Protein AF-A0A2E0TN81-F1 (afdb_monomer_lite)

Radius of gyration: 29.76 Å; chains: 1; bounding box: 77×61×116 Å

pLDDT: mean 80.34, std 21.53, range [37.56, 98.62]

Foldseek 3Di:
DDDDPDPDPPPPPPPPPPPPQAFQKEKEWEFEADDDDQDQQKKKKWKQFPVRDIDIDMDGCPVPHDGDIDMDTDDDDFQDFMKMKMFRDDPNHTQAIFIATEGTDGSFYWYDYHYTYPLRGVDDDDPQWGDDNNDTDGRYDDPVNTHGQDDPGDCNPPDPPVDDDDDDDDDDDDDDDDDDDDDDDDDDDDDDDDDDDDDDDDDDDDDDDDDDPDDDDDDPPDPADAACLVAEDEAADEEYEYEQDQRQHHAYEAAAEEYHYENALYEEAEYEYYDQYEYEHECANYAEHEYEHDDQYKYKYQCHNYNYYDYPYAPQDWDADPRNMIIGNDDDD

Sequence (333 aa):
MRARLARALVALSLLGACGTTEPTQVVLVIGGQWEGEVPIDTVDVEVLGPDGTPRAATAELTNRPLPRTLGLVHTQGPLGPFLARIQGLSGGVPIVERRARFSFVEGEVRVLQLILSSACIDSSCEEGLTCDRGSCRVVDIAPSELTPYPQGGLDAGAGMTPADGGLDGGMLDGGVLDGGAPIPDAATPTPDAGTDAATPTPDAGTDAATPTPDAGSCPAGCDCDLDCTSGLCSCNDGCCAPDCAGAETCDLRCQSGSCDVDATSAGTVRVDCRGGSTCETDCTGATDCSVQCRGSADCLVDCTGAASCGFSSCNGGEMSCPGDVFVCGRACP

Structure (mmCIF, N/CA/C/O backbone):
data_AF-A0A2E0TN81-F1
#
_entry.id   AF-A0A2E0TN81-F1
#
loop_
_atom_site.group_PDB
_atom_site.id
_atom_site.type_symbol
_atom_site.label_atom_id
_atom_site.label_alt_id
_atom_site.label_comp_id
_atom_site.label_asym_id
_atom_site.label_entity_id
_atom_site.label_seq_id
_atom_site.pdbx_PDB_ins_code
_atom_site.Cartn_x
_atom_site.Cartn_y
_atom_site.Cartn_z
_atom_site.occupancy
_atom_site.B_iso_or_equiv
_atom_site.auth_seq_id
_atom_site.auth_comp_id
_atom_site.auth_asym_id
_atom_site.auth_atom_id
_atom_site.pdbx_PDB_model_num
ATOM 1 N N . MET A 1 1 ? -28.686 22.492 77.108 1.00 41.03 1 MET A N 1
ATOM 2 C CA . MET A 1 1 ? -29.136 21.917 75.822 1.00 41.03 1 MET A CA 1
ATOM 3 C C . MET A 1 1 ? -28.099 22.252 74.755 1.00 41.03 1 MET A C 1
ATOM 5 O O . MET A 1 1 ? -28.000 23.406 74.370 1.00 41.03 1 MET A O 1
ATOM 9 N N . ARG A 1 2 ? -27.246 21.296 74.366 1.00 38.38 2 ARG A N 1
ATOM 10 C CA . ARG A 1 2 ? -26.233 21.471 73.308 1.00 38.38 2 ARG A CA 1
ATOM 11 C C . ARG A 1 2 ? -26.612 20.552 72.149 1.00 38.38 2 ARG A C 1
ATOM 13 O O . ARG A 1 2 ? -26.511 19.336 72.286 1.00 38.38 2 ARG A O 1
ATOM 20 N N . ALA A 1 3 ? -27.112 21.137 71.063 1.00 41.44 3 ALA A N 1
ATOM 21 C CA . ALA A 1 3 ? -27.467 20.425 69.842 1.00 41.44 3 ALA A CA 1
ATOM 22 C C . ALA A 1 3 ? -26.187 19.914 69.164 1.00 41.44 3 ALA A C 1
ATOM 24 O O . ALA A 1 3 ? -25.290 20.692 68.838 1.00 41.44 3 ALA A O 1
ATOM 25 N N . ARG A 1 4 ? -26.079 18.592 69.010 1.00 48.59 4 ARG A N 1
ATOM 26 C CA . ARG A 1 4 ? -24.983 17.933 68.297 1.00 48.59 4 ARG A CA 1
ATOM 27 C C . ARG A 1 4 ? -25.281 18.006 66.797 1.00 48.59 4 ARG A C 1
ATOM 29 O O . ARG A 1 4 ? -26.132 17.273 66.309 1.00 48.59 4 ARG A O 1
ATOM 36 N N . LEU A 1 5 ? -24.597 18.906 66.089 1.00 48.62 5 LEU A N 1
ATOM 37 C CA . LEU A 1 5 ? -24.535 18.916 64.626 1.00 48.62 5 LEU A CA 1
ATOM 38 C C . LEU A 1 5 ? -23.732 17.688 64.169 1.00 48.62 5 LEU A C 1
ATOM 40 O O . LEU A 1 5 ? -22.509 17.650 64.304 1.00 48.62 5 LEU A O 1
ATOM 44 N N . ALA A 1 6 ? -24.422 16.681 63.642 1.00 46.69 6 ALA A N 1
ATOM 45 C CA . ALA A 1 6 ? -23.802 15.576 62.928 1.00 46.69 6 ALA A CA 1
ATOM 46 C C . ALA A 1 6 ? -23.399 16.067 61.527 1.00 46.69 6 ALA A C 1
ATOM 48 O O . ALA A 1 6 ? -24.235 16.204 60.637 1.00 46.69 6 ALA A O 1
ATOM 49 N N . ARG A 1 7 ? -22.113 16.387 61.345 1.00 47.91 7 ARG A N 1
ATOM 50 C CA . ARG A 1 7 ? -21.509 16.605 60.025 1.00 47.91 7 ARG A CA 1
ATOM 51 C C . ARG A 1 7 ? -21.393 15.251 59.325 1.00 47.91 7 ARG A C 1
ATOM 53 O O . ARG A 1 7 ? -20.488 14.480 59.628 1.00 47.91 7 ARG A O 1
ATOM 60 N N . ALA A 1 8 ? -22.318 14.968 58.415 1.00 48.59 8 ALA A N 1
ATOM 61 C CA . ALA A 1 8 ? -22.193 13.873 57.465 1.00 48.59 8 ALA A CA 1
ATOM 62 C C . ALA A 1 8 ? -21.089 14.227 56.453 1.00 48.59 8 ALA A C 1
ATOM 64 O O . ALA A 1 8 ? -21.269 15.098 55.603 1.00 48.59 8 ALA A O 1
ATOM 65 N N . LEU A 1 9 ? -19.926 13.586 56.587 1.00 48.75 9 LEU A N 1
ATOM 66 C CA . LEU A 1 9 ? -18.904 13.545 55.546 1.00 48.75 9 LEU A CA 1
ATOM 67 C C . LEU A 1 9 ? -19.440 12.676 54.400 1.00 48.75 9 LEU A C 1
ATOM 69 O O . LEU A 1 9 ? -19.445 11.452 54.495 1.00 48.75 9 LEU A O 1
ATOM 73 N N . VAL A 1 10 ? -19.904 13.308 53.323 1.00 57.81 10 VAL A N 1
ATOM 74 C CA . VAL A 1 10 ? -20.113 12.637 52.036 1.00 57.81 10 VAL A CA 1
ATOM 75 C C . VAL A 1 10 ? -18.743 12.536 51.371 1.00 57.81 10 VAL A C 1
ATOM 77 O O . VAL A 1 10 ? -18.253 13.495 50.778 1.00 57.81 10 VAL A O 1
ATOM 80 N N . ALA A 1 11 ? -18.089 11.388 51.540 1.00 51.28 11 ALA A N 1
ATOM 81 C CA . ALA A 1 11 ? -16.907 11.016 50.776 1.00 51.28 11 ALA A CA 1
ATOM 82 C C . ALA A 1 11 ? -17.355 10.678 49.346 1.00 51.28 11 ALA A C 1
ATOM 84 O O . ALA A 1 11 ? -17.781 9.561 49.059 1.00 51.28 11 ALA A O 1
ATOM 85 N N . LEU A 1 12 ? -17.344 11.684 48.471 1.00 57.75 12 LEU A N 1
ATOM 86 C CA . LEU A 1 12 ? -17.611 11.524 47.048 1.00 57.75 12 LEU A CA 1
ATOM 87 C C . LEU A 1 12 ? -16.358 10.923 46.399 1.00 57.75 12 LEU A C 1
ATOM 89 O O . LEU A 1 12 ? -15.415 11.633 46.055 1.00 57.75 12 LEU A O 1
ATOM 93 N N . SER A 1 13 ? -16.331 9.597 46.308 1.00 55.47 13 SER A N 1
ATOM 94 C CA . SER A 1 13 ? -15.294 8.823 45.630 1.00 55.47 13 SER A CA 1
ATOM 95 C C . SER A 1 13 ? -15.317 9.128 44.129 1.00 55.47 13 SER A C 1
ATOM 97 O O . SER A 1 13 ? -16.002 8.455 43.361 1.00 55.47 13 SER A O 1
ATOM 99 N N . LEU A 1 14 ? -14.576 10.156 43.708 1.00 52.88 14 LEU A N 1
ATOM 100 C CA . LEU A 1 14 ? -14.185 10.372 42.315 1.00 52.88 14 LEU A CA 1
ATOM 101 C C . LEU A 1 14 ? -13.240 9.238 41.899 1.00 52.88 14 LEU A C 1
ATOM 103 O O . LEU A 1 14 ? -12.019 9.379 41.910 1.00 52.88 14 LEU A O 1
ATOM 107 N N . LEU A 1 15 ? -13.817 8.086 41.559 1.00 56.03 15 LEU A N 1
ATOM 108 C CA . LEU A 1 15 ? -13.169 7.089 40.718 1.00 56.03 15 LEU A CA 1
ATOM 109 C C . LEU A 1 15 ? -13.002 7.737 39.343 1.00 56.03 15 LEU A C 1
ATOM 111 O O . LEU A 1 15 ? -13.889 7.665 38.496 1.00 56.03 15 LEU A O 1
ATOM 115 N N . GLY A 1 16 ? -11.890 8.452 39.168 1.00 51.28 16 GLY A N 1
ATOM 116 C CA . GLY A 1 16 ? -11.425 8.906 37.869 1.00 51.28 16 GLY A CA 1
ATOM 117 C C . GLY A 1 16 ? -11.196 7.677 37.009 1.00 51.28 16 GLY A C 1
ATOM 118 O O . GLY A 1 16 ? -10.160 7.025 37.110 1.00 51.28 16 GLY A O 1
ATOM 119 N N . ALA A 1 17 ? -12.198 7.333 36.206 1.00 55.34 17 ALA A N 1
ATOM 120 C CA . ALA A 1 17 ? -12.031 6.432 35.092 1.00 55.34 17 ALA A CA 1
ATOM 121 C C . ALA A 1 17 ? -11.014 7.097 34.161 1.00 55.34 17 ALA A C 1
ATOM 123 O O . ALA A 1 17 ? -11.360 7.991 33.390 1.00 55.34 17 ALA A O 1
ATOM 124 N N . CYS A 1 18 ? -9.745 6.702 34.279 1.00 63.22 18 CYS A N 1
ATOM 125 C CA . CYS A 1 18 ? -8.782 6.845 33.201 1.00 63.22 18 CYS A CA 1
ATOM 126 C C . CYS A 1 18 ? -9.330 6.016 32.039 1.00 63.22 18 CYS A C 1
ATOM 128 O O . CYS A 1 18 ? -8.989 4.846 31.888 1.00 63.22 18 CYS A O 1
ATOM 130 N N . GLY A 1 19 ? -10.267 6.597 31.289 1.00 58.22 19 GLY A N 1
ATOM 131 C CA . GLY A 1 19 ? -10.700 6.062 30.017 1.00 58.22 19 GLY A CA 1
ATOM 132 C C . GLY A 1 19 ? -9.471 6.057 29.134 1.00 58.22 19 GLY A C 1
ATOM 133 O O . GLY A 1 19 ? -8.976 7.112 28.7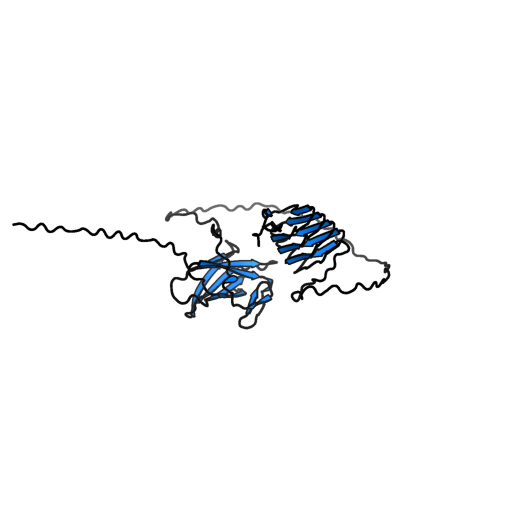46 1.00 58.22 19 GLY A O 1
ATOM 134 N N . THR A 1 20 ? -8.932 4.871 28.892 1.00 67.88 20 THR A N 1
ATOM 135 C CA . THR A 1 20 ? -7.905 4.636 27.885 1.00 67.88 20 THR A CA 1
ATOM 136 C C . THR A 1 20 ? -8.586 4.727 26.529 1.00 67.88 20 THR A C 1
ATOM 138 O O . THR A 1 20 ? -8.817 3.716 25.872 1.00 67.88 20 THR A O 1
ATOM 141 N N . THR A 1 21 ? -9.024 5.929 26.159 1.00 82.19 21 THR A N 1
ATOM 142 C CA . THR A 1 21 ? -9.509 6.179 24.809 1.00 82.19 21 THR A CA 1
ATOM 143 C C . THR A 1 21 ? -8.302 6.055 23.900 1.00 82.19 21 THR A C 1
ATOM 145 O O . THR A 1 21 ? -7.308 6.761 24.095 1.00 82.19 21 THR A O 1
ATOM 148 N N . GLU A 1 22 ? -8.361 5.122 22.956 1.00 86.38 22 GLU A N 1
ATOM 149 C CA . GLU A 1 22 ? -7.317 5.003 21.950 1.00 86.38 22 GLU A CA 1
ATOM 150 C C . GLU A 1 22 ? -7.194 6.332 21.189 1.00 86.38 22 GLU A C 1
ATOM 152 O O . GLU A 1 22 ? -8.203 6.992 20.899 1.00 86.38 22 GLU A O 1
ATOM 157 N N . PRO A 1 23 ? -5.963 6.795 20.924 1.00 93.31 23 PRO A N 1
ATOM 158 C CA . PRO A 1 23 ? -5.771 8.035 20.199 1.00 93.31 23 PRO A CA 1
ATOM 159 C C . PRO A 1 23 ? -6.297 7.880 18.772 1.00 93.31 23 PRO A C 1
ATOM 161 O O . PRO A 1 23 ? -6.077 6.866 18.120 1.00 93.31 23 PRO A O 1
ATOM 164 N N . THR A 1 24 ? -6.942 8.928 18.261 1.00 96.81 24 THR A N 1
ATOM 165 C CA . THR A 1 24 ? -7.293 9.013 16.840 1.00 96.81 24 THR A CA 1
ATOM 166 C C . THR A 1 24 ? -6.030 9.355 16.053 1.00 96.81 24 THR A C 1
ATOM 168 O O . THR A 1 24 ? -5.549 10.493 16.097 1.00 96.81 24 THR A O 1
ATOM 171 N N . GLN A 1 25 ? -5.447 8.360 15.388 1.00 96.94 25 GLN A N 1
ATOM 172 C CA . GLN A 1 25 ? -4.117 8.467 14.790 1.00 96.94 25 GLN A CA 1
ATOM 173 C C . GLN A 1 25 ? -4.048 7.772 13.428 1.00 96.94 25 GLN A C 1
ATOM 175 O O . GLN A 1 25 ? -4.575 6.680 13.241 1.00 96.94 25 GLN A O 1
ATOM 180 N N . VAL A 1 26 ? -3.326 8.383 12.488 1.00 97.69 26 VAL A N 1
ATOM 181 C CA . VAL A 1 26 ? -2.911 7.741 11.237 1.00 97.69 26 VAL A CA 1
ATOM 182 C C . VAL A 1 26 ? -1.390 7.662 11.215 1.00 97.69 26 VAL A C 1
ATOM 184 O O . VAL A 1 26 ? -0.702 8.658 11.432 1.00 97.69 26 VAL A O 1
ATOM 187 N N . VAL A 1 27 ? -0.851 6.476 10.961 1.00 97.31 27 VAL A N 1
ATOM 188 C CA . VAL A 1 27 ? 0.577 6.245 10.750 1.00 97.31 27 VAL A CA 1
ATOM 189 C C . VAL A 1 27 ? 0.819 6.125 9.253 1.00 97.31 27 VAL A C 1
ATOM 191 O O . VAL A 1 27 ? 0.380 5.166 8.622 1.00 97.31 27 VAL A O 1
ATOM 194 N N . LEU A 1 28 ? 1.521 7.099 8.680 1.00 97.44 28 LEU A N 1
ATOM 195 C CA . LEU A 1 28 ? 1.995 7.018 7.305 1.00 97.44 28 LEU A CA 1
ATOM 196 C C . LEU A 1 28 ? 3.224 6.113 7.271 1.00 97.44 28 LEU A C 1
ATOM 198 O O . LEU A 1 28 ? 4.212 6.410 7.943 1.00 97.44 28 LEU A O 1
ATOM 202 N N . VAL A 1 29 ? 3.175 5.037 6.492 1.00 96.69 29 VAL A N 1
ATOM 203 C CA . VAL A 1 29 ? 4.319 4.156 6.229 1.00 96.69 29 VAL A CA 1
ATOM 204 C C . VAL A 1 29 ? 4.759 4.390 4.792 1.00 96.69 29 VAL A C 1
ATOM 206 O O . VAL A 1 29 ? 4.081 3.980 3.851 1.00 96.69 29 VAL A O 1
ATOM 209 N N . ILE A 1 30 ? 5.883 5.078 4.624 1.00 97.44 30 ILE A N 1
ATOM 210 C CA . ILE A 1 30 ? 6.482 5.363 3.327 1.00 97.44 30 ILE A CA 1
ATOM 211 C C . ILE A 1 30 ? 7.420 4.209 2.977 1.00 97.44 30 ILE A C 1
ATOM 213 O O . ILE A 1 30 ? 8.428 4.010 3.652 1.00 97.44 30 ILE A O 1
ATOM 217 N N . GLY A 1 31 ? 7.080 3.448 1.940 1.00 95.81 31 GLY A N 1
ATOM 218 C CA . GLY A 1 31 ? 7.900 2.369 1.387 1.00 95.81 31 GLY A CA 1
ATOM 219 C C . GLY A 1 31 ? 8.523 2.748 0.042 1.00 95.81 31 GLY A C 1
ATOM 220 O O . GLY A 1 31 ? 8.179 3.772 -0.548 1.00 95.81 31 GLY A O 1
ATOM 221 N N . GLY A 1 32 ? 9.439 1.911 -0.447 1.00 93.50 32 GLY A N 1
ATOM 222 C CA . GLY A 1 32 ? 10.119 2.104 -1.729 1.00 93.50 32 GLY A CA 1
ATOM 223 C C . GLY A 1 32 ? 10.153 0.823 -2.558 1.00 93.50 32 GLY A C 1
ATOM 224 O O . GLY A 1 32 ? 10.407 -0.245 -2.009 1.00 93.50 32 GLY A O 1
ATOM 225 N N . GLN A 1 33 ? 9.919 0.940 -3.864 1.00 90.94 33 GLN A N 1
ATOM 226 C CA . GLN A 1 33 ? 10.113 -0.116 -4.862 1.00 90.94 33 GLN A CA 1
ATOM 227 C C . GLN A 1 33 ? 11.018 0.420 -5.973 1.00 90.94 33 GLN A C 1
ATOM 229 O O . GLN A 1 33 ? 10.564 1.109 -6.892 1.00 90.94 33 GLN A O 1
ATOM 234 N N . TRP A 1 34 ? 12.311 0.138 -5.857 1.00 87.19 34 TRP A N 1
ATOM 235 C CA . TRP A 1 34 ? 13.339 0.664 -6.749 1.00 87.19 34 TRP A CA 1
ATOM 236 C C . TRP A 1 34 ? 14.061 -0.486 -7.432 1.00 87.19 34 TRP A C 1
ATOM 238 O O . TRP A 1 34 ? 14.613 -1.355 -6.760 1.00 87.19 34 TRP A O 1
ATOM 248 N N . GLU A 1 35 ? 14.066 -0.458 -8.759 1.00 77.12 35 GLU A N 1
ATOM 249 C CA . GLU A 1 35 ? 14.927 -1.294 -9.583 1.00 77.12 35 GLU A CA 1
ATOM 250 C C . GLU A 1 35 ? 16.016 -0.392 -10.182 1.00 77.12 35 GLU A C 1
ATOM 252 O O . GLU A 1 35 ? 15.716 0.649 -10.767 1.00 77.12 35 GLU A O 1
ATOM 257 N N . GLY A 1 36 ? 17.290 -0.753 -10.002 1.00 71.25 36 GLY A N 1
ATOM 258 C CA . GLY A 1 36 ? 18.428 -0.024 -10.577 1.00 71.25 36 GLY A CA 1
ATOM 259 C C . GLY A 1 36 ? 19.148 0.963 -9.644 1.00 71.25 36 GLY A C 1
ATOM 260 O O . GLY A 1 36 ? 19.041 0.900 -8.421 1.00 71.25 36 GLY A O 1
ATOM 261 N N . GLU A 1 37 ? 19.950 1.844 -10.252 1.00 68.75 37 GLU A N 1
ATOM 262 C CA . GLU A 1 37 ? 20.977 2.673 -9.591 1.00 68.75 37 GLU A CA 1
ATOM 263 C C . GLU A 1 37 ? 20.536 4.104 -9.245 1.00 68.75 37 GLU A C 1
ATOM 265 O O . GLU A 1 37 ? 21.387 4.933 -8.931 1.00 68.75 37 GLU A O 1
ATOM 270 N N . VAL A 1 38 ? 19.244 4.440 -9.311 1.00 68.38 38 VAL A N 1
ATOM 271 C CA . VAL A 1 38 ? 18.771 5.777 -8.910 1.00 68.38 38 VAL A CA 1
ATOM 272 C C . VAL A 1 38 ? 18.230 5.713 -7.480 1.00 68.38 38 VAL A C 1
ATOM 274 O O . VAL A 1 38 ? 17.034 5.478 -7.293 1.00 68.38 38 VAL A O 1
ATOM 277 N N . PRO A 1 39 ? 19.071 5.895 -6.442 1.00 84.75 39 PRO A N 1
ATOM 278 C CA . PRO A 1 39 ? 18.574 5.986 -5.087 1.00 84.75 39 PRO A CA 1
ATOM 279 C C . PRO A 1 39 ? 17.923 7.354 -4.879 1.00 84.75 39 PRO A C 1
ATOM 281 O O . PRO A 1 39 ? 18.506 8.407 -5.156 1.00 84.75 39 PRO A O 1
ATOM 284 N N . ILE A 1 40 ? 16.718 7.332 -4.323 1.00 94.31 40 ILE A N 1
ATOM 285 C CA . ILE A 1 40 ? 16.242 8.464 -3.537 1.00 94.31 40 ILE A CA 1
ATOM 286 C C . ILE A 1 40 ? 17.096 8.562 -2.270 1.00 94.31 40 ILE A C 1
ATOM 288 O O . ILE A 1 40 ? 17.298 7.572 -1.566 1.00 94.31 40 ILE A O 1
ATOM 292 N N . ASP A 1 41 ? 17.612 9.751 -1.987 1.00 95.88 41 ASP A N 1
ATOM 293 C CA . ASP A 1 41 ? 18.416 10.022 -0.794 1.00 95.88 41 ASP A CA 1
ATOM 294 C C . ASP A 1 41 ? 17.604 10.704 0.309 1.00 95.88 41 ASP A C 1
ATOM 296 O O . ASP A 1 41 ? 17.974 10.636 1.482 1.00 95.88 41 ASP A O 1
ATOM 300 N N . THR A 1 42 ? 16.468 11.302 -0.050 1.00 97.44 42 THR A N 1
ATOM 301 C CA . THR A 1 42 ? 15.629 12.086 0.852 1.00 97.44 42 THR A CA 1
ATOM 302 C C . THR A 1 42 ? 14.157 11.830 0.556 1.00 97.44 42 THR A C 1
ATOM 304 O O . THR A 1 42 ? 13.754 11.659 -0.596 1.00 97.44 42 THR A O 1
ATOM 307 N N . VAL A 1 43 ? 13.341 11.813 1.607 1.00 97.94 43 VAL A N 1
ATOM 308 C CA . VAL A 1 43 ? 11.880 11.833 1.502 1.00 97.94 43 VAL A CA 1
ATOM 309 C C . VAL A 1 43 ? 11.349 13.079 2.183 1.00 97.94 43 VAL A C 1
ATOM 311 O O . VAL A 1 43 ? 11.572 13.265 3.382 1.00 97.94 43 VAL A O 1
ATOM 314 N N . ASP A 1 44 ? 10.591 13.869 1.430 1.00 98.44 44 ASP A N 1
ATOM 315 C CA . ASP A 1 44 ? 9.806 14.983 1.947 1.00 98.44 44 ASP A CA 1
ATOM 316 C C . ASP A 1 44 ? 8.337 14.585 2.033 1.00 98.44 44 ASP A C 1
ATOM 318 O O . ASP A 1 44 ? 7.753 14.038 1.096 1.00 98.44 44 ASP A O 1
ATOM 322 N N . VAL A 1 45 ? 7.730 14.864 3.181 1.00 98.44 45 VAL A N 1
ATOM 323 C CA . VAL A 1 45 ? 6.315 14.630 3.449 1.00 98.44 45 VAL A CA 1
ATOM 324 C C . VAL A 1 45 ? 5.678 15.948 3.840 1.00 98.44 45 VAL A C 1
ATOM 326 O O . VAL A 1 45 ? 6.088 16.579 4.810 1.00 98.44 45 VAL A O 1
ATOM 329 N N . GLU A 1 46 ? 4.628 16.334 3.132 1.00 98.56 46 GLU A N 1
ATOM 330 C CA . GLU A 1 46 ? 3.782 17.470 3.471 1.00 98.56 46 GLU A CA 1
ATOM 331 C C . GLU A 1 46 ? 2.339 17.000 3.637 1.00 98.56 46 GLU A C 1
ATOM 333 O O . GLU A 1 46 ? 1.812 16.268 2.805 1.00 98.56 46 GLU A O 1
ATOM 338 N N . VAL A 1 47 ? 1.685 17.414 4.717 1.00 98.38 47 VAL A N 1
ATOM 339 C CA . VAL A 1 47 ? 0.293 17.082 5.018 1.00 98.38 47 VAL A CA 1
ATOM 340 C C . VAL A 1 47 ? -0.491 18.370 5.206 1.00 98.38 47 VAL A C 1
ATOM 342 O O . VAL A 1 47 ? -0.219 19.128 6.137 1.00 98.38 47 VAL A O 1
ATOM 345 N N . LEU A 1 48 ? -1.481 18.608 4.349 1.00 98.44 48 LEU A N 1
ATOM 346 C CA . LEU A 1 48 ? -2.440 19.700 4.497 1.00 98.44 48 LEU A CA 1
ATOM 347 C C . LEU A 1 48 ? -3.674 19.196 5.247 1.00 98.44 48 LEU A C 1
ATOM 349 O O . LEU A 1 48 ? -4.289 18.204 4.848 1.00 98.44 48 LEU A O 1
ATOM 353 N N . GLY A 1 49 ? -4.030 19.886 6.330 1.00 97.56 49 GLY A N 1
ATOM 354 C CA . GLY A 1 49 ? -5.269 19.633 7.065 1.00 97.56 49 GLY A CA 1
ATOM 355 C C . GLY A 1 49 ? -6.515 20.234 6.397 1.00 97.56 49 GLY A C 1
ATOM 356 O O . GLY A 1 49 ? -6.395 21.020 5.454 1.00 97.56 49 GLY A O 1
ATOM 357 N N . PRO A 1 50 ? -7.722 19.930 6.916 1.00 97.00 50 PRO A N 1
ATOM 358 C CA . PRO A 1 50 ? -8.984 20.521 6.449 1.00 97.00 50 PRO A CA 1
ATOM 359 C C . PRO A 1 50 ? -9.046 22.049 6.593 1.00 97.00 50 PRO A C 1
ATOM 361 O O . PRO A 1 50 ? -9.820 22.716 5.913 1.00 97.00 50 PRO A O 1
ATOM 364 N N . ASP A 1 51 ? -8.243 22.602 7.500 1.00 96.44 51 ASP A N 1
ATOM 365 C CA . ASP A 1 51 ? -8.067 24.036 7.727 1.00 96.44 51 ASP A CA 1
ATOM 366 C C . ASP A 1 51 ? -7.094 24.690 6.728 1.00 96.44 51 ASP A C 1
ATOM 368 O O . ASP A 1 51 ? -6.913 25.906 6.750 1.00 96.44 51 ASP A O 1
ATOM 372 N N . GLY A 1 52 ? -6.468 23.895 5.855 1.00 95.88 52 GLY A N 1
ATOM 373 C CA . GLY A 1 52 ? -5.454 24.336 4.904 1.00 95.88 52 GLY A CA 1
ATOM 374 C C . GLY A 1 52 ? -4.070 24.543 5.521 1.00 95.88 52 GLY A C 1
ATOM 375 O O . GLY A 1 52 ? -3.169 24.993 4.816 1.00 95.88 52 GLY A O 1
ATOM 376 N N . THR A 1 53 ? -3.868 24.221 6.803 1.00 95.19 53 THR A N 1
ATOM 377 C CA . THR A 1 53 ? -2.565 24.393 7.456 1.00 95.19 53 THR A CA 1
ATOM 378 C C . THR A 1 53 ? -1.617 23.265 7.032 1.00 95.19 53 THR A C 1
ATOM 380 O O . THR A 1 53 ? -1.918 22.095 7.303 1.00 95.19 53 THR A O 1
ATOM 383 N N . PRO A 1 54 ? -0.463 23.569 6.406 1.00 96.19 54 PRO A N 1
ATOM 384 C CA . PRO A 1 54 ? 0.510 22.552 6.036 1.00 96.19 54 PRO A CA 1
ATOM 385 C C . PRO A 1 54 ? 1.348 22.125 7.245 1.00 96.19 54 PRO A C 1
ATOM 387 O O . PRO A 1 54 ? 1.711 22.929 8.108 1.00 96.19 54 PRO A O 1
ATOM 390 N N . ARG A 1 55 ? 1.699 20.841 7.288 1.00 96.81 55 ARG A N 1
ATOM 391 C CA . ARG A 1 55 ? 2.685 20.260 8.205 1.00 96.81 55 ARG A CA 1
ATOM 392 C C . ARG A 1 55 ? 3.700 19.488 7.382 1.00 96.81 55 ARG A C 1
ATOM 394 O O . ARG A 1 55 ? 3.303 18.619 6.616 1.00 96.81 55 ARG A O 1
ATOM 401 N N . ALA A 1 56 ? 4.982 19.784 7.551 1.00 97.12 56 ALA A N 1
ATOM 402 C CA . ALA A 1 56 ? 6.048 19.157 6.779 1.00 97.12 56 ALA A CA 1
ATOM 403 C C . ALA A 1 56 ? 6.995 18.346 7.671 1.00 97.12 56 ALA A C 1
ATOM 405 O O . ALA A 1 56 ? 7.215 18.691 8.835 1.00 97.12 56 ALA A O 1
ATOM 406 N N . ALA A 1 57 ? 7.559 17.282 7.111 1.00 97.12 57 ALA A N 1
ATOM 407 C CA . ALA A 1 57 ? 8.620 16.479 7.693 1.00 97.12 57 ALA A CA 1
ATOM 408 C C . ALA A 1 57 ? 9.561 15.998 6.582 1.00 97.12 57 ALA A C 1
ATOM 410 O O . ALA A 1 57 ? 9.105 15.629 5.505 1.00 97.12 57 ALA A O 1
ATOM 411 N N . THR A 1 58 ? 10.857 15.953 6.875 1.00 97.56 58 THR A N 1
ATOM 412 C CA . THR A 1 58 ? 11.902 15.510 5.943 1.00 97.56 58 THR A CA 1
ATOM 413 C C . THR A 1 58 ? 12.724 14.410 6.598 1.00 97.56 58 THR A C 1
ATOM 415 O O . THR A 1 58 ? 12.994 14.460 7.803 1.00 97.56 58 THR A O 1
ATOM 418 N N . ALA A 1 59 ? 13.127 13.408 5.821 1.00 96.38 59 ALA A N 1
ATOM 419 C CA . ALA A 1 59 ? 13.980 12.324 6.283 1.00 96.38 59 ALA A CA 1
ATOM 420 C C . ALA A 1 59 ? 15.062 11.981 5.257 1.00 96.38 59 ALA A C 1
ATOM 422 O O . ALA A 1 59 ? 14.754 11.610 4.128 1.00 96.38 59 ALA A O 1
ATOM 423 N N . GLU A 1 60 ? 16.321 12.012 5.691 1.00 96.56 60 GLU A N 1
ATOM 424 C CA . GLU A 1 60 ? 17.440 11.443 4.936 1.00 96.56 60 GLU A CA 1
ATOM 425 C C . GLU A 1 60 ? 17.411 9.907 5.008 1.00 96.56 60 GLU A C 1
ATOM 427 O O . GLU A 1 60 ? 17.170 9.312 6.073 1.00 96.56 60 GLU A O 1
ATOM 432 N N . LEU A 1 61 ? 17.681 9.268 3.870 1.00 94.62 61 LEU A N 1
ATOM 433 C CA . LEU A 1 61 ? 17.676 7.818 3.688 1.00 94.62 61 LEU A CA 1
ATOM 434 C C . LEU A 1 61 ? 19.072 7.191 3.737 1.00 94.62 61 LEU A C 1
ATOM 436 O O . LEU A 1 61 ? 19.172 5.981 3.924 1.00 94.62 61 LEU A O 1
ATOM 440 N N . THR A 1 62 ? 20.141 7.990 3.670 1.00 90.38 62 THR A N 1
ATOM 441 C CA . THR A 1 62 ? 21.539 7.517 3.679 1.00 90.38 62 THR A CA 1
ATOM 442 C C . THR A 1 62 ? 21.864 6.632 4.885 1.00 90.38 62 THR A C 1
ATOM 444 O O . THR A 1 62 ? 22.559 5.630 4.756 1.00 90.38 62 THR A O 1
ATOM 4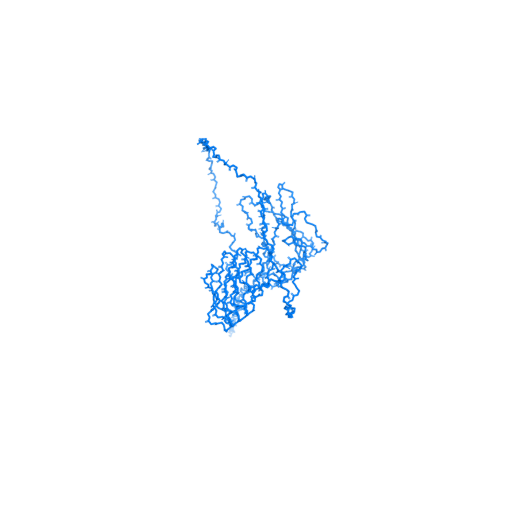47 N N . ASN A 1 63 ? 21.339 6.981 6.064 1.00 88.38 63 ASN A N 1
ATOM 448 C CA . ASN A 1 63 ? 21.628 6.274 7.320 1.00 88.38 63 ASN A CA 1
ATOM 449 C C . ASN A 1 63 ? 20.522 5.302 7.748 1.00 88.38 63 ASN A C 1
ATOM 451 O O . ASN A 1 63 ? 20.738 4.437 8.595 1.00 88.38 63 ASN A O 1
ATOM 455 N N . ARG A 1 64 ? 19.310 5.492 7.226 1.00 91.88 64 ARG A N 1
ATOM 456 C CA . ARG A 1 64 ? 18.122 4.710 7.574 1.00 91.88 64 ARG A CA 1
ATOM 457 C C . ARG A 1 64 ? 17.236 4.629 6.332 1.00 91.88 64 ARG A C 1
ATOM 459 O O . ARG A 1 64 ? 16.442 5.557 6.124 1.00 91.88 64 ARG A O 1
ATOM 466 N N . PRO A 1 65 ? 17.396 3.569 5.521 1.00 92.44 65 PRO A N 1
ATOM 467 C CA . PRO A 1 65 ? 16.643 3.413 4.286 1.00 92.44 65 PRO A CA 1
ATOM 468 C C . PRO A 1 65 ? 15.147 3.244 4.573 1.00 92.44 65 PRO A C 1
ATOM 470 O O . PRO A 1 65 ? 14.709 3.172 5.724 1.00 92.44 65 PRO A O 1
ATOM 473 N N . LEU A 1 66 ? 14.351 3.206 3.507 1.00 93.50 66 LEU A N 1
ATOM 474 C CA . LEU A 1 66 ? 12.930 2.882 3.598 1.00 93.50 66 LEU A CA 1
ATOM 475 C C . LEU A 1 66 ? 12.726 1.455 4.156 1.00 93.50 66 LEU A C 1
ATOM 477 O O . LEU A 1 66 ? 13.570 0.590 3.917 1.00 93.50 66 LEU A O 1
ATOM 481 N N . PRO A 1 67 ? 11.609 1.188 4.860 1.00 95.69 67 PRO A N 1
ATOM 482 C CA . PRO A 1 67 ? 10.474 2.087 5.074 1.00 95.69 67 PRO A CA 1
ATOM 483 C C . PRO A 1 67 ? 10.713 3.169 6.143 1.00 95.69 67 PRO A C 1
ATOM 485 O O . PRO A 1 67 ? 11.493 2.999 7.076 1.00 95.69 67 PRO A O 1
ATOM 488 N N . ARG A 1 68 ? 10.002 4.296 6.024 1.00 95.25 68 ARG A N 1
ATOM 489 C CA . ARG A 1 68 ? 9.972 5.386 7.015 1.00 95.25 68 ARG A CA 1
ATOM 490 C C . ARG A 1 68 ? 8.554 5.602 7.516 1.00 95.25 68 ARG A C 1
ATOM 492 O O . ARG A 1 68 ? 7.599 5.411 6.773 1.00 95.25 68 ARG A O 1
ATOM 499 N N . THR A 1 69 ? 8.413 6.024 8.767 1.00 95.50 69 THR A N 1
ATOM 500 C CA . THR A 1 69 ? 7.100 6.206 9.396 1.00 95.50 69 THR A CA 1
ATOM 501 C C . THR A 1 69 ? 6.898 7.629 9.897 1.00 95.50 69 THR A C 1
ATOM 503 O O . THR A 1 69 ? 7.792 8.183 10.539 1.00 95.50 69 THR A O 1
ATOM 506 N N . LEU A 1 70 ? 5.708 8.189 9.679 1.00 96.19 70 LEU A N 1
ATOM 507 C CA . LEU A 1 70 ? 5.273 9.465 10.251 1.00 96.19 70 LEU A CA 1
ATOM 508 C C . LEU A 1 70 ? 3.919 9.285 10.946 1.00 96.19 70 LEU A C 1
ATOM 510 O O . LEU A 1 70 ? 2.928 8.933 10.313 1.00 96.19 70 LEU A O 1
ATOM 514 N N . GLY A 1 71 ? 3.874 9.538 12.254 1.00 96.44 71 GLY A N 1
ATOM 515 C CA . GLY A 1 71 ? 2.632 9.525 13.024 1.00 96.44 71 GLY A CA 1
ATOM 516 C C . GLY A 1 71 ? 1.910 10.869 12.951 1.00 96.44 71 GLY A C 1
ATOM 517 O O . GLY A 1 71 ? 2.483 11.905 13.282 1.00 96.44 71 GLY A O 1
ATOM 518 N N . LEU A 1 72 ? 0.638 10.845 12.567 1.00 96.69 72 LEU A N 1
ATOM 519 C CA . LEU A 1 72 ? -0.264 11.988 12.595 1.00 96.69 72 LEU A CA 1
ATOM 520 C C . LEU A 1 72 ? -1.306 11.749 13.681 1.00 96.69 72 LEU A C 1
ATOM 522 O O . LEU A 1 72 ? -2.106 10.827 13.569 1.00 96.69 72 LEU A O 1
ATOM 526 N N . VAL A 1 73 ? -1.303 12.569 14.729 1.00 96.88 73 VAL A N 1
ATOM 527 C CA . VAL A 1 73 ? -2.267 12.464 15.834 1.00 96.88 73 VAL A CA 1
ATOM 528 C C . VAL A 1 73 ? -3.301 13.574 15.704 1.00 96.88 73 VAL A C 1
ATOM 530 O O . VAL A 1 73 ? -2.946 14.756 15.639 1.00 96.88 73 VAL A O 1
ATOM 533 N N . HIS A 1 74 ? -4.577 13.199 15.679 1.00 96.50 74 HIS A N 1
ATOM 534 C CA . HIS A 1 74 ? -5.681 14.144 15.684 1.00 96.50 74 HIS A CA 1
ATOM 535 C C . HIS A 1 74 ? -6.044 14.516 17.124 1.00 96.50 74 HIS A C 1
ATOM 537 O O . HIS A 1 74 ? -6.440 13.667 17.920 1.00 96.50 74 HIS A O 1
ATOM 543 N N . THR A 1 75 ? -5.922 15.799 17.461 1.00 94.88 75 THR A N 1
ATOM 544 C CA . THR A 1 75 ? -6.242 16.311 18.803 1.00 94.88 75 THR A CA 1
ATOM 545 C C . THR A 1 75 ? -7.546 17.102 18.845 1.00 94.88 75 THR A C 1
ATOM 547 O O . THR A 1 75 ? -8.192 17.143 19.888 1.00 94.88 75 THR A O 1
ATOM 550 N N . GLN A 1 76 ? -7.933 17.738 17.735 1.00 94.88 76 GLN A N 1
ATOM 551 C CA . GLN A 1 76 ? -9.122 18.585 17.617 1.00 94.88 76 GLN A CA 1
ATOM 552 C C . GLN A 1 76 ? -9.422 18.918 16.148 1.00 94.88 76 GLN A C 1
ATOM 554 O O . GLN A 1 76 ? -8.505 18.943 15.327 1.00 94.88 76 GLN A O 1
ATOM 559 N N . GLY A 1 77 ? -10.674 19.292 15.861 1.00 96.12 77 GLY A N 1
ATOM 560 C CA . GLY A 1 77 ? -11.119 19.746 14.540 1.00 96.12 77 GLY A CA 1
ATOM 561 C C . GLY A 1 77 ? -11.856 18.671 13.732 1.00 96.12 77 GLY A C 1
ATOM 562 O O . GLY A 1 77 ? -12.286 17.663 14.296 1.00 96.12 77 GLY A O 1
ATOM 563 N N . PRO A 1 78 ? -12.079 18.912 12.427 1.00 97.88 78 PRO A N 1
ATOM 564 C CA . PRO A 1 78 ? -12.638 17.915 11.521 1.00 97.88 78 PRO A CA 1
ATOM 565 C C . PRO A 1 78 ? -11.656 16.759 11.286 1.00 97.88 78 PRO A C 1
ATOM 567 O O . PRO A 1 78 ? -10.464 16.982 11.087 1.00 97.88 78 PRO A O 1
ATOM 570 N N . LEU A 1 79 ? -12.173 15.530 11.207 1.00 98.06 79 LEU A N 1
ATOM 571 C CA . LEU A 1 79 ? -11.377 14.318 10.957 1.00 98.06 79 LEU A CA 1
ATOM 572 C C . LEU A 1 79 ? -10.860 14.191 9.514 1.00 98.06 79 LEU A C 1
ATOM 574 O O . LEU A 1 79 ? -10.115 13.263 9.211 1.00 98.06 79 LEU A O 1
ATOM 578 N N . GLY A 1 80 ? -11.216 15.106 8.617 1.00 97.31 80 GLY A N 1
ATOM 579 C CA . GLY A 1 80 ? -10.735 15.107 7.244 1.00 97.31 80 GLY A CA 1
ATOM 580 C C . GLY A 1 80 ? -11.536 16.030 6.323 1.00 97.31 80 GLY A C 1
ATOM 581 O O . GLY A 1 80 ? -12.468 16.698 6.783 1.00 97.31 80 GLY A O 1
ATOM 582 N N . PRO A 1 81 ? -11.172 16.072 5.031 1.00 98.19 81 PRO A N 1
ATOM 583 C CA . PRO A 1 81 ? -10.053 15.331 4.448 1.00 98.19 81 PRO A CA 1
ATOM 584 C C . PRO A 1 81 ? -8.689 15.967 4.759 1.00 98.19 81 PRO A C 1
ATOM 586 O O . PRO A 1 81 ? -8.550 17.186 4.801 1.00 98.19 81 PRO A O 1
ATOM 589 N N . PHE A 1 82 ? -7.675 15.124 4.919 1.00 98.44 82 PHE A N 1
ATOM 590 C CA . PHE A 1 82 ? -6.260 15.489 4.933 1.00 98.44 82 PHE A CA 1
ATOM 591 C C . PHE A 1 82 ? -5.643 15.124 3.585 1.00 98.44 82 PHE A C 1
ATOM 593 O O . PHE A 1 82 ? -5.973 14.079 3.030 1.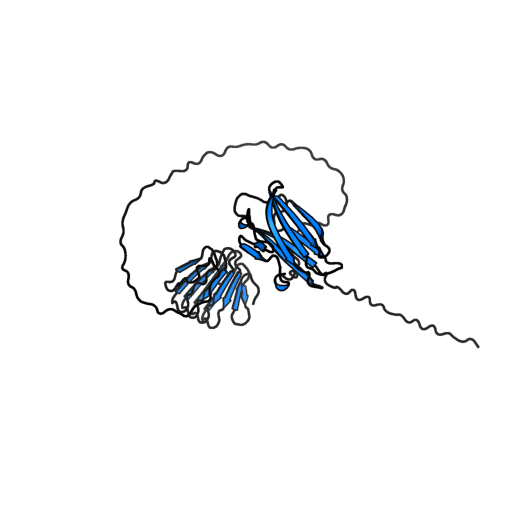00 98.44 82 PHE A O 1
ATOM 600 N N . LEU A 1 83 ? -4.742 15.957 3.066 1.00 98.56 83 LEU A N 1
ATOM 601 C CA . LEU A 1 83 ? -3.991 15.688 1.839 1.00 98.56 83 LEU A CA 1
ATOM 602 C C . LEU A 1 83 ? -2.514 15.496 2.179 1.00 98.56 83 LEU A C 1
ATOM 604 O O . LEU A 1 83 ? -1.838 16.460 2.524 1.00 98.56 83 LEU A O 1
ATOM 608 N N . ALA A 1 84 ? -2.014 14.270 2.059 1.00 98.44 84 ALA A N 1
ATOM 609 C CA . ALA A 1 84 ? -0.591 13.969 2.138 1.00 98.44 84 ALA A CA 1
ATOM 610 C C . ALA A 1 84 ? 0.046 14.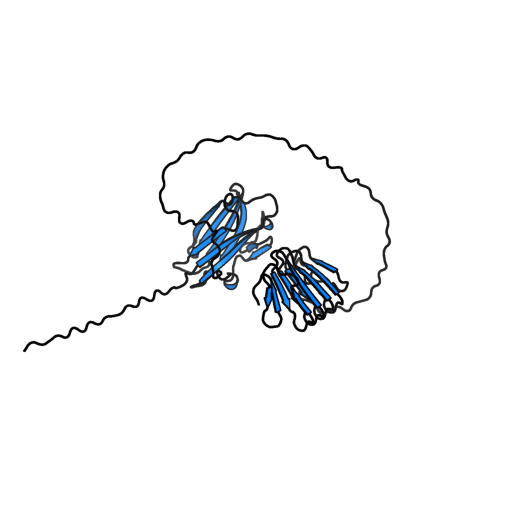005 0.743 1.00 98.44 84 ALA A C 1
ATOM 612 O O . ALA A 1 84 ? -0.463 13.388 -0.195 1.00 98.44 84 ALA A O 1
ATOM 613 N N . ARG A 1 85 ? 1.179 14.694 0.625 1.00 98.50 85 ARG A N 1
ATOM 614 C CA . ARG A 1 85 ? 2.080 14.714 -0.527 1.00 98.50 85 ARG A CA 1
ATOM 615 C C . ARG A 1 85 ? 3.444 14.200 -0.083 1.00 98.50 85 ARG A C 1
ATOM 617 O O . ARG A 1 85 ? 4.014 14.713 0.874 1.00 98.50 85 ARG A O 1
ATOM 624 N N . ILE A 1 86 ? 3.941 13.182 -0.770 1.00 98.31 86 ILE A N 1
ATOM 625 C CA . ILE A 1 86 ? 5.187 12.491 -0.462 1.00 98.31 86 ILE A CA 1
ATOM 626 C C . ILE A 1 86 ? 6.065 12.580 -1.698 1.00 98.31 86 ILE A C 1
ATOM 628 O O . ILE A 1 86 ? 5.658 12.135 -2.770 1.00 98.31 86 ILE A O 1
ATOM 632 N N . GLN A 1 87 ? 7.251 13.149 -1.546 1.00 98.31 87 GLN A N 1
ATOM 633 C CA . GLN A 1 87 ? 8.226 13.298 -2.615 1.00 98.31 87 GLN A CA 1
ATOM 634 C C . GLN A 1 87 ? 9.480 12.504 -2.269 1.00 98.31 87 GLN A C 1
ATOM 636 O O . GLN A 1 87 ? 9.983 12.579 -1.149 1.00 98.31 87 GLN A O 1
ATOM 641 N N . GLY A 1 88 ? 9.968 11.726 -3.232 1.00 97.31 88 GLY A N 1
ATOM 642 C CA . GLY A 1 88 ? 11.297 11.130 -3.186 1.00 97.31 88 GLY A CA 1
ATOM 643 C C . GLY A 1 88 ? 12.261 12.016 -3.961 1.00 97.31 88 GLY A C 1
ATOM 644 O O . GLY A 1 88 ? 12.005 12.326 -5.128 1.00 97.31 88 GLY A O 1
ATOM 645 N N . LEU A 1 89 ? 13.344 12.437 -3.314 1.00 97.94 89 LEU A N 1
ATOM 646 C CA . LEU A 1 89 ? 14.337 13.332 -3.888 1.00 97.94 89 LEU A CA 1
ATOM 647 C C . LEU A 1 89 ? 15.660 12.598 -4.108 1.00 97.94 89 LEU A C 1
ATOM 649 O O . LEU A 1 89 ? 16.004 11.682 -3.361 1.00 97.94 89 LEU A O 1
ATOM 653 N N . SER A 1 90 ? 16.399 13.029 -5.126 1.00 95.81 90 SER A N 1
ATOM 654 C CA . SER A 1 90 ? 17.777 12.622 -5.396 1.00 95.81 90 SER A CA 1
ATOM 655 C C . SER A 1 90 ? 18.614 13.877 -5.625 1.00 95.81 90 SER A C 1
ATOM 657 O O . SER A 1 90 ? 18.290 14.701 -6.484 1.00 95.81 90 SER A O 1
ATOM 659 N N . GLY A 1 91 ? 19.629 14.100 -4.792 1.00 95.69 91 GLY A N 1
ATOM 660 C CA . GLY A 1 91 ? 20.415 15.333 -4.792 1.00 95.69 91 GLY A CA 1
ATOM 661 C C . GLY A 1 91 ? 19.573 16.589 -4.539 1.00 95.69 91 GLY A C 1
ATOM 662 O O . GLY A 1 91 ? 19.886 17.653 -5.072 1.00 95.69 91 GLY A O 1
ATOM 663 N N . GLY A 1 92 ? 18.474 16.468 -3.785 1.00 96.31 92 GLY A N 1
ATOM 664 C CA . GLY A 1 92 ? 17.524 17.558 -3.530 1.00 96.31 92 GLY A CA 1
ATOM 665 C C . GLY A 1 92 ? 16.564 17.876 -4.685 1.00 96.31 92 GLY A C 1
ATOM 666 O O . GLY A 1 92 ? 15.805 18.840 -4.592 1.00 96.31 92 GLY A O 1
ATOM 667 N N . VAL A 1 93 ? 16.565 17.087 -5.763 1.00 96.81 93 VAL A N 1
ATOM 668 C CA . VAL A 1 93 ? 15.605 17.213 -6.870 1.00 96.81 93 VAL A CA 1
ATOM 669 C C . VAL A 1 93 ? 14.503 16.165 -6.702 1.00 96.81 93 VAL A C 1
ATOM 671 O O . VAL A 1 93 ? 14.832 14.985 -6.580 1.00 96.81 93 VAL A O 1
ATOM 674 N N . PRO A 1 94 ? 13.210 16.539 -6.700 1.00 96.81 94 PRO A N 1
ATOM 675 C CA . PRO A 1 94 ? 12.124 15.566 -6.641 1.00 96.81 94 PRO A CA 1
ATOM 676 C C . PRO A 1 94 ? 12.072 14.755 -7.941 1.00 96.81 94 PRO A C 1
ATOM 678 O O . PRO A 1 94 ? 11.940 15.328 -9.021 1.00 96.81 94 PRO A O 1
ATOM 681 N N . ILE A 1 95 ? 12.164 13.428 -7.831 1.00 96.50 95 ILE A N 1
ATOM 682 C CA . ILE A 1 95 ? 12.124 12.502 -8.979 1.00 96.50 95 ILE A CA 1
ATOM 683 C C . ILE A 1 95 ? 10.876 11.614 -8.994 1.00 96.50 95 ILE A C 1
ATOM 685 O O . ILE A 1 95 ? 10.546 11.023 -10.015 1.00 96.50 95 ILE A O 1
ATOM 689 N N . VAL A 1 96 ? 10.165 11.524 -7.868 1.00 96.88 96 VAL A N 1
ATOM 690 C CA . VAL A 1 96 ? 8.892 10.807 -7.755 1.00 96.88 96 VAL A CA 1
ATOM 691 C C . VAL A 1 96 ? 7.989 11.525 -6.759 1.00 96.88 96 VAL A C 1
ATOM 693 O O . VAL A 1 96 ? 8.454 12.019 -5.730 1.00 96.88 96 VAL A O 1
ATOM 696 N N . GLU A 1 97 ? 6.690 11.562 -7.042 1.00 97.75 97 GLU A N 1
ATOM 697 C CA . GLU A 1 97 ? 5.675 12.107 -6.143 1.00 97.75 97 GLU A CA 1
ATOM 698 C C . GLU A 1 97 ? 4.511 11.126 -5.994 1.00 97.75 97 GLU A C 1
ATOM 700 O O . GLU A 1 97 ? 4.058 10.510 -6.961 1.00 97.75 97 GLU A O 1
ATOM 705 N N . ARG A 1 98 ? 3.988 11.026 -4.772 1.00 97.81 98 ARG A N 1
ATOM 706 C CA . ARG A 1 98 ? 2.730 10.351 -4.468 1.00 97.81 98 ARG A CA 1
ATOM 707 C C . ARG A 1 98 ? 1.842 11.240 -3.609 1.00 97.81 98 ARG A C 1
ATOM 709 O O . ARG A 1 98 ? 2.306 11.876 -2.665 1.00 97.81 98 ARG A O 1
ATOM 716 N N . ARG A 1 99 ? 0.544 11.243 -3.906 1.00 98.50 99 ARG A N 1
ATOM 717 C CA . ARG A 1 99 ? -0.481 11.981 -3.160 1.00 98.50 99 ARG A CA 1
ATOM 718 C C . ARG A 1 99 ? -1.525 11.027 -2.594 1.00 98.50 99 ARG A C 1
ATOM 720 O O . ARG A 1 99 ? -1.833 10.015 -3.213 1.00 98.50 99 ARG A O 1
ATOM 727 N N . ALA A 1 100 ? -2.084 11.357 -1.439 1.00 98.56 100 ALA A N 1
ATOM 728 C CA . ALA A 1 100 ? -3.206 10.633 -0.853 1.00 98.56 100 ALA A CA 1
ATOM 729 C C . ALA A 1 100 ? -4.109 11.589 -0.074 1.00 98.56 100 ALA A C 1
ATOM 731 O O . ALA A 1 100 ? -3.627 12.400 0.718 1.00 98.56 100 ALA A O 1
ATOM 732 N N . ARG A 1 101 ? -5.420 11.479 -0.281 1.00 98.62 101 ARG A N 1
ATOM 733 C CA . ARG A 1 101 ? -6.452 12.175 0.478 1.00 98.62 101 ARG A CA 1
ATOM 734 C C . ARG A 1 101 ? -7.154 11.171 1.383 1.00 98.62 101 ARG A C 1
ATOM 736 O O . ARG A 1 101 ? -7.715 10.201 0.893 1.00 98.62 101 ARG A O 1
ATOM 743 N N . PHE A 1 102 ? -7.122 11.388 2.690 1.00 98.62 102 PHE A N 1
ATOM 744 C CA . PHE A 1 102 ? -7.674 10.448 3.668 1.00 98.62 102 PHE A CA 1
ATOM 745 C C . PHE A 1 102 ? -8.382 11.183 4.809 1.00 98.62 102 PHE A C 1
ATOM 747 O O . PHE A 1 102 ? -8.224 12.392 4.985 1.00 98.62 102 PHE A O 1
ATOM 754 N N . SER A 1 103 ? -9.144 10.440 5.604 1.00 98.62 103 SER A N 1
ATOM 755 C CA . SER A 1 103 ? -9.758 10.922 6.842 1.00 98.62 103 SER A CA 1
ATOM 756 C C . SER A 1 103 ? -9.356 10.012 7.995 1.00 98.62 103 SER A C 1
ATOM 758 O O . SER A 1 103 ? -9.134 8.817 7.808 1.00 98.62 103 SER A O 1
ATOM 760 N N . PHE A 1 104 ? -9.265 10.575 9.190 1.00 98.44 104 PHE A N 1
ATOM 761 C CA . PHE A 1 104 ? -9.100 9.807 10.414 1.00 98.44 104 PHE A CA 1
ATOM 762 C C . PHE A 1 104 ? -10.359 8.988 10.715 1.00 98.44 104 PHE A C 1
ATOM 764 O O . PHE A 1 104 ? -11.475 9.421 10.417 1.00 98.44 104 PHE A O 1
ATOM 771 N N . VAL A 1 105 ? -10.173 7.840 11.366 1.00 97.75 105 VAL A N 1
ATOM 772 C CA . VAL A 1 105 ? -11.267 7.060 11.954 1.00 97.75 105 VAL A CA 1
ATOM 773 C C . VAL A 1 105 ? -11.280 7.323 13.456 1.00 97.75 105 VAL A C 1
ATOM 775 O O . VAL A 1 105 ? -10.259 7.170 14.125 1.00 97.75 105 VAL A O 1
ATOM 778 N N . GLU A 1 106 ? -12.410 7.813 13.965 1.00 97.00 106 GLU A N 1
ATOM 779 C CA . GLU A 1 106 ? -12.537 8.253 15.356 1.00 97.00 106 GLU A CA 1
ATOM 780 C C . GLU A 1 106 ? -12.213 7.123 16.338 1.00 97.00 106 GLU A C 1
ATOM 782 O O . GLU A 1 106 ? -12.774 6.035 16.252 1.00 97.00 106 GLU A O 1
ATOM 787 N N . GLY A 1 107 ? -11.326 7.411 17.292 1.00 95.56 107 GLY A N 1
ATOM 788 C CA . GLY A 1 107 ? -10.952 6.474 18.351 1.00 95.56 107 GLY A CA 1
ATOM 789 C C . GLY A 1 107 ? -10.094 5.298 17.890 1.00 95.56 107 GLY A C 1
ATOM 790 O O . GLY A 1 107 ? -9.997 4.329 18.630 1.00 95.56 107 GLY A O 1
ATOM 791 N N . GLU A 1 108 ? -9.485 5.363 16.703 1.00 95.75 108 GLU A N 1
ATOM 792 C CA . GLU A 1 108 ? -8.685 4.264 16.162 1.00 95.75 108 GLU A CA 1
ATOM 793 C C . GLU A 1 108 ? -7.292 4.714 15.705 1.00 95.75 108 GLU A C 1
ATOM 795 O O . GLU A 1 108 ? -7.083 5.847 15.250 1.00 95.75 108 GLU A O 1
ATOM 800 N N . VAL A 1 109 ? -6.344 3.773 15.760 1.00 96.12 109 VAL A N 1
ATOM 801 C CA . VAL A 1 109 ? -5.023 3.905 15.137 1.00 96.12 109 VAL A CA 1
ATOM 802 C C . VAL A 1 109 ? -5.011 3.130 13.824 1.00 96.12 109 VAL A C 1
ATOM 804 O O . VAL A 1 109 ? -5.148 1.905 13.793 1.00 96.12 109 VAL A O 1
ATOM 807 N N . ARG A 1 110 ? -4.823 3.852 12.723 1.00 97.44 110 ARG A N 1
ATOM 808 C CA . ARG A 1 110 ? -4.833 3.307 11.366 1.00 97.44 110 ARG A CA 1
ATOM 809 C C . ARG A 1 110 ? -3.495 3.508 10.669 1.00 97.44 110 ARG A C 1
ATOM 811 O O . ARG A 1 110 ? -2.754 4.435 10.984 1.00 97.44 110 ARG A O 1
ATOM 818 N N . VAL A 1 111 ? -3.181 2.650 9.709 1.00 97.50 111 VAL A N 1
ATOM 819 C CA . VAL A 1 111 ? -1.953 2.697 8.914 1.00 97.50 111 VAL A CA 1
ATOM 820 C C . VAL A 1 111 ? -2.307 3.004 7.463 1.00 97.50 111 VAL A C 1
ATOM 822 O O . VAL A 1 111 ? -3.177 2.368 6.874 1.00 97.50 111 VAL A O 1
ATOM 825 N N . LEU A 1 112 ? -1.609 3.981 6.887 1.00 97.81 112 LEU A N 1
ATOM 826 C CA . LEU A 1 112 ? -1.675 4.311 5.468 1.00 97.81 112 LEU A CA 1
ATOM 827 C C . LEU A 1 112 ? -0.322 4.001 4.829 1.00 97.81 112 LEU A C 1
ATOM 829 O O . LEU A 1 112 ? 0.672 4.677 5.102 1.00 97.81 112 LEU A O 1
ATOM 833 N N . GLN A 1 113 ? -0.287 2.978 3.978 1.00 97.19 113 GLN A N 1
ATOM 834 C CA . GLN A 1 113 ? 0.916 2.600 3.242 1.00 97.19 113 GLN A CA 1
ATOM 835 C C . GLN A 1 113 ? 1.027 3.390 1.938 1.00 97.19 113 GLN A C 1
ATOM 837 O O . GLN A 1 113 ? 0.098 3.442 1.132 1.00 97.19 113 GLN A O 1
ATOM 842 N N . LEU A 1 114 ? 2.186 4.001 1.722 1.00 97.44 114 LEU A N 1
ATOM 843 C CA . LEU A 1 114 ? 2.473 4.859 0.581 1.00 97.44 114 LEU A CA 1
ATOM 844 C C . LEU A 1 114 ? 3.779 4.390 -0.046 1.00 97.44 114 LEU A C 1
ATOM 846 O O . LEU A 1 114 ? 4.854 4.595 0.510 1.00 97.44 114 LEU A O 1
ATOM 850 N N . ILE A 1 115 ? 3.688 3.735 -1.200 1.00 96.88 115 ILE A N 1
ATOM 851 C CA . ILE A 1 115 ? 4.859 3.199 -1.898 1.00 96.88 115 ILE A CA 1
ATOM 852 C C . ILE A 1 115 ? 5.317 4.199 -2.956 1.00 96.88 115 ILE A C 1
ATOM 854 O O . ILE A 1 115 ? 4.543 4.546 -3.853 1.00 96.88 115 ILE A O 1
ATOM 858 N N . LEU A 1 116 ? 6.570 4.643 -2.847 1.00 96.88 116 LEU A N 1
ATOM 859 C CA . LEU A 1 116 ? 7.284 5.347 -3.908 1.00 96.88 116 LEU A CA 1
ATOM 860 C C . LEU A 1 116 ? 7.903 4.300 -4.840 1.00 96.88 116 LEU A C 1
ATOM 862 O O . LEU A 1 116 ? 8.689 3.467 -4.395 1.00 96.88 116 LEU A O 1
ATOM 866 N N . SER A 1 117 ? 7.522 4.310 -6.114 1.00 95.88 117 SER A N 1
ATOM 867 C CA . SER A 1 117 ? 7.969 3.319 -7.096 1.00 95.88 117 SER A CA 1
ATOM 868 C C . SER A 1 117 ? 8.798 3.983 -8.188 1.00 95.88 117 SER A C 1
ATOM 870 O O . SER A 1 117 ? 8.429 5.051 -8.675 1.00 95.88 117 SER A O 1
ATOM 872 N N . SER A 1 118 ? 9.879 3.327 -8.604 1.00 94.94 118 SER A N 1
ATOM 873 C CA . SER A 1 118 ? 10.683 3.725 -9.769 1.00 94.94 118 SER A CA 1
ATOM 874 C C . SER A 1 118 ? 9.860 3.799 -11.062 1.00 94.94 118 SER A C 1
ATOM 876 O O . SER A 1 118 ? 10.104 4.672 -11.889 1.00 94.94 118 SER A O 1
ATOM 878 N N . ALA A 1 119 ? 8.804 2.988 -11.190 1.00 95.38 119 ALA A N 1
ATOM 879 C CA . ALA A 1 119 ? 7.863 3.059 -12.310 1.00 95.38 119 ALA A CA 1
ATOM 880 C C . ALA A 1 119 ? 7.060 4.377 -12.361 1.00 95.38 119 ALA A C 1
ATOM 882 O O . ALA A 1 119 ? 6.404 4.654 -13.358 1.00 95.38 119 ALA A O 1
ATOM 883 N N . CYS A 1 120 ? 7.096 5.184 -11.295 1.00 97.00 120 CYS A N 1
ATOM 884 C CA . CYS A 1 120 ? 6.448 6.492 -11.220 1.00 97.00 120 CYS A CA 1
ATOM 885 C C . CYS A 1 120 ? 7.399 7.672 -11.487 1.00 97.00 120 CYS A C 1
ATOM 887 O O . CYS A 1 120 ? 6.956 8.819 -11.393 1.00 97.00 120 CYS A O 1
ATOM 889 N N . ILE A 1 121 ? 8.678 7.431 -11.802 1.00 95.50 121 ILE A N 1
ATOM 890 C CA . ILE A 1 121 ? 9.589 8.498 -12.242 1.00 95.50 121 ILE A CA 1
ATOM 891 C C . ILE A 1 121 ? 9.040 9.095 -13.544 1.00 95.50 121 ILE A C 1
ATOM 893 O O . ILE A 1 121 ? 8.591 8.360 -14.424 1.00 95.50 121 ILE A O 1
ATOM 897 N N . ASP A 1 122 ? 9.017 10.427 -13.634 1.00 91.75 122 ASP A N 1
ATOM 898 C CA . ASP A 1 122 ? 8.504 11.201 -14.780 1.00 91.75 122 ASP A CA 1
ATOM 899 C C . ASP A 1 122 ? 7.037 10.923 -15.173 1.00 91.75 122 ASP A C 1
ATOM 901 O O . ASP A 1 122 ? 6.539 11.422 -16.186 1.00 91.75 122 ASP A O 1
ATOM 905 N N . SER A 1 123 ? 6.302 10.171 -14.351 1.00 95.00 123 SER A N 1
ATOM 906 C CA . SER A 1 123 ? 4.883 9.912 -14.567 1.00 95.00 123 SER A CA 1
ATOM 907 C C . SER A 1 123 ? 4.052 11.116 -14.136 1.00 95.00 123 SER A C 1
ATOM 909 O O . SER A 1 123 ? 4.177 11.617 -13.018 1.00 95.00 123 SER A O 1
ATOM 911 N N . SER A 1 124 ? 3.149 11.559 -15.010 1.00 95.75 124 SER A N 1
ATOM 912 C CA . SER A 1 124 ? 2.165 12.594 -14.691 1.00 95.75 124 SER A CA 1
ATOM 913 C C . SER A 1 124 ? 0.762 12.004 -14.746 1.00 95.75 124 SER A C 1
ATOM 915 O O . SER A 1 124 ? 0.367 11.393 -15.735 1.00 95.75 124 SER A O 1
ATOM 917 N N . CYS A 1 125 ? 0.018 12.170 -13.657 1.00 97.81 125 CYS A N 1
ATOM 918 C CA . CYS A 1 125 ? -1.382 11.776 -13.574 1.00 97.81 125 CYS A CA 1
ATOM 919 C C . CYS A 1 125 ? -2.277 13.017 -13.619 1.00 97.81 125 CYS A C 1
ATOM 921 O O . CYS A 1 125 ? -1.868 14.099 -13.188 1.00 97.81 125 CYS A O 1
ATOM 923 N N . GLU A 1 126 ? -3.504 12.849 -14.113 1.00 97.50 126 GLU A N 1
ATOM 924 C CA . GLU A 1 126 ? -4.510 13.914 -14.146 1.00 97.50 126 GLU A CA 1
ATOM 925 C C . GLU A 1 126 ? -4.838 14.460 -12.742 1.00 97.50 126 GLU A C 1
ATOM 927 O O . GLU A 1 126 ? -4.457 13.906 -11.701 1.00 97.50 126 GLU A O 1
ATOM 932 N N . GLU A 1 127 ? -5.553 15.585 -12.697 1.00 96.12 127 GLU A N 1
ATOM 933 C CA . GLU A 1 127 ? -6.008 16.170 -11.438 1.00 96.12 127 GLU A CA 1
ATOM 934 C C . GLU A 1 127 ? -6.878 15.172 -10.653 1.00 96.12 127 GLU A C 1
ATOM 936 O O . GLU A 1 127 ? -7.775 14.536 -11.197 1.00 96.12 127 GLU A O 1
ATOM 941 N N . GLY A 1 128 ? -6.599 15.011 -9.356 1.00 96.75 128 GLY A N 1
ATOM 942 C CA . GLY A 1 128 ? -7.289 14.028 -8.511 1.00 96.75 128 GLY A CA 1
ATOM 943 C C . GLY A 1 128 ? -6.767 12.591 -8.631 1.00 96.75 128 GLY A C 1
ATOM 944 O O . GLY A 1 128 ? -7.237 11.724 -7.894 1.00 96.75 128 GLY A O 1
ATOM 945 N N . LEU A 1 129 ? -5.764 12.337 -9.478 1.00 98.38 129 LEU A N 1
ATOM 946 C CA . LEU A 1 129 ? -5.073 11.051 -9.571 1.00 98.38 129 LEU A CA 1
ATOM 947 C C . LEU A 1 129 ? -3.634 11.131 -9.021 1.00 98.38 129 LEU A C 1
ATOM 949 O O . LEU A 1 129 ? -3.041 12.201 -8.908 1.00 98.38 129 LEU A O 1
ATOM 953 N N . THR A 1 130 ? -3.033 10.002 -8.666 1.00 98.38 130 THR A N 1
ATOM 954 C CA . THR A 1 130 ? -1.622 9.876 -8.273 1.00 98.38 130 THR A CA 1
ATOM 955 C C . THR A 1 130 ? -1.038 8.600 -8.851 1.00 98.38 130 THR A C 1
ATOM 957 O O . THR A 1 130 ? -1.760 7.621 -9.029 1.00 98.38 130 THR A O 1
ATOM 960 N N . CYS A 1 131 ? 0.268 8.594 -9.111 1.00 98.19 131 CYS A N 1
ATOM 961 C CA . CYS A 1 131 ? 0.944 7.367 -9.496 1.00 98.19 131 CYS A CA 1
ATOM 962 C C . CYS A 1 131 ? 1.067 6.432 -8.282 1.00 98.19 131 CYS A C 1
ATOM 964 O O . CYS A 1 131 ? 1.451 6.852 -7.186 1.00 98.19 131 CYS A O 1
ATOM 966 N N . ASP A 1 132 ? 0.708 5.170 -8.485 1.00 96.50 132 ASP A N 1
ATOM 967 C CA . ASP A 1 132 ? 0.838 4.054 -7.558 1.00 96.50 132 ASP A CA 1
ATOM 968 C C . ASP A 1 132 ? 1.353 2.850 -8.350 1.00 96.50 132 ASP A C 1
ATOM 970 O O . ASP A 1 132 ? 0.657 2.332 -9.225 1.00 96.50 132 ASP A O 1
ATOM 974 N N . ARG A 1 133 ? 2.598 2.441 -8.074 1.00 94.06 133 ARG A N 1
ATOM 975 C CA . ARG A 1 133 ? 3.270 1.309 -8.740 1.00 94.06 133 ARG A CA 1
ATOM 976 C C . ARG A 1 133 ? 3.182 1.363 -10.278 1.00 94.06 133 ARG A C 1
ATOM 978 O O . ARG A 1 133 ? 2.871 0.370 -10.920 1.00 94.06 133 ARG A O 1
ATOM 985 N N . GLY A 1 134 ? 3.417 2.540 -10.863 1.00 95.31 134 GLY A N 1
ATOM 986 C CA . GLY A 1 134 ? 3.405 2.751 -12.318 1.00 95.31 134 GLY A CA 1
ATOM 987 C C . GLY A 1 134 ? 2.023 2.984 -12.941 1.00 95.31 134 GLY A C 1
ATOM 988 O O . GLY A 1 134 ? 1.933 3.218 -14.141 1.00 95.31 134 GLY A O 1
ATOM 989 N N . SER A 1 135 ? 0.946 2.966 -12.151 1.00 96.62 135 SER A N 1
ATOM 990 C CA . SER A 1 135 ? -0.421 3.216 -12.630 1.00 96.62 135 SER A CA 1
ATOM 991 C C . SER A 1 135 ? -1.038 4.445 -11.960 1.00 96.62 135 SER A C 1
ATOM 993 O O . SER A 1 135 ? -0.801 4.705 -10.781 1.00 96.62 135 SER A O 1
ATOM 995 N N . CYS A 1 136 ? -1.835 5.225 -12.693 1.00 98.31 136 CYS A N 1
ATOM 996 C CA . CYS A 1 136 ? -2.573 6.340 -12.101 1.00 98.31 136 CYS A CA 1
ATOM 997 C C . CYS A 1 136 ? -3.842 5.832 -11.404 1.00 98.31 136 CYS A C 1
ATOM 999 O O . CYS A 1 136 ? -4.681 5.186 -12.026 1.00 98.31 136 CYS A O 1
ATOM 1001 N N . ARG A 1 137 ? -4.013 6.180 -10.126 1.00 97.69 137 ARG A N 1
ATOM 1002 C CA . ARG A 1 137 ? -5.210 5.880 -9.322 1.00 97.69 137 ARG A CA 1
ATOM 1003 C C . ARG A 1 137 ? -5.756 7.129 -8.648 1.00 97.69 137 ARG A C 1
ATOM 1005 O O . ARG A 1 137 ? -5.036 8.113 -8.511 1.00 97.69 137 ARG A O 1
ATOM 1012 N N . VAL A 1 138 ? -6.999 7.083 -8.174 1.00 98.25 138 VAL A N 1
ATOM 1013 C CA . VAL A 1 138 ? -7.593 8.180 -7.392 1.00 98.25 138 VAL A CA 1
ATOM 1014 C C . VAL A 1 138 ? -6.790 8.466 -6.122 1.00 98.25 138 VAL A C 1
ATOM 1016 O O . VAL A 1 138 ? -6.285 7.545 -5.477 1.00 98.25 138 VAL A O 1
ATOM 1019 N N . VAL A 1 139 ? -6.662 9.752 -5.772 1.00 98.44 139 VAL A N 1
ATOM 1020 C CA . VAL A 1 139 ? -5.990 10.172 -4.530 1.00 98.44 139 VAL A CA 1
ATOM 1021 C C . VAL A 1 139 ? -6.817 9.859 -3.291 1.00 98.44 139 VAL A C 1
ATOM 1023 O O . VAL A 1 139 ? -6.244 9.737 -2.215 1.00 98.44 139 VAL A O 1
ATOM 1026 N N . ASP A 1 140 ? -8.140 9.768 -3.419 1.00 98.50 140 ASP A N 1
ATOM 1027 C CA . ASP A 1 140 ? -9.044 9.492 -2.308 1.00 98.50 140 ASP A CA 1
ATOM 1028 C C . ASP A 1 140 ? -8.863 8.055 -1.805 1.00 98.50 140 ASP A C 1
ATOM 1030 O O . ASP A 1 140 ? -8.986 7.099 -2.566 1.00 98.50 140 ASP A O 1
ATOM 1034 N N . ILE A 1 141 ? -8.565 7.924 -0.513 1.00 98.25 141 ILE A N 1
ATOM 1035 C CA . ILE A 1 141 ? -8.372 6.657 0.190 1.00 98.25 141 ILE A CA 1
ATOM 1036 C C . ILE A 1 141 ? -9.594 6.409 1.067 1.00 98.25 141 ILE A C 1
ATOM 1038 O O . ILE A 1 141 ? -9.898 7.205 1.965 1.00 98.25 141 ILE A O 1
ATOM 1042 N N . ALA A 1 142 ? -10.297 5.304 0.825 1.00 97.44 142 ALA A N 1
ATOM 1043 C CA . ALA A 1 142 ? -11.434 4.930 1.652 1.00 97.44 142 ALA A CA 1
ATOM 1044 C C . ALA A 1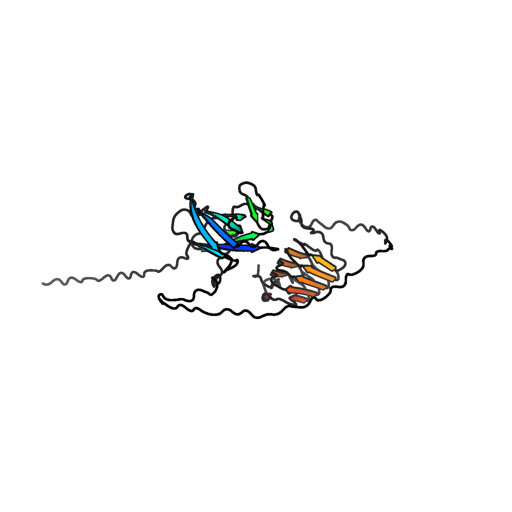 142 ? -10.976 4.525 3.069 1.00 97.44 142 ALA A C 1
ATOM 1046 O O . ALA A 1 142 ? -9.907 3.936 3.226 1.00 97.44 142 ALA A O 1
ATOM 1047 N N . PRO A 1 143 ? -11.787 4.747 4.124 1.00 97.19 143 PRO A N 1
ATOM 1048 C CA . PRO A 1 143 ? -11.443 4.303 5.478 1.00 97.19 143 PRO A CA 1
ATOM 1049 C C . PRO A 1 143 ? -11.148 2.799 5.585 1.00 97.19 143 PRO A C 1
ATOM 1051 O O . PRO A 1 143 ? -10.328 2.394 6.401 1.00 97.19 143 PRO A O 1
ATOM 1054 N N . SER A 1 144 ? -11.784 1.975 4.745 1.00 95.75 144 SER A N 1
ATOM 1055 C CA . SER A 1 144 ? -11.546 0.528 4.667 1.00 95.75 144 SER A CA 1
ATOM 1056 C C . SER A 1 144 ? -10.191 0.153 4.063 1.00 95.75 144 SER A C 1
ATOM 1058 O O . SER A 1 144 ? -9.720 -0.953 4.298 1.00 95.75 144 SER A O 1
ATOM 1060 N N . GLU A 1 145 ? -9.557 1.049 3.301 1.00 96.75 145 GLU A N 1
ATOM 1061 C CA . GLU A 1 145 ? -8.195 0.854 2.785 1.00 96.75 145 GLU A CA 1
ATOM 1062 C C . GLU A 1 145 ? -7.126 1.166 3.843 1.00 96.75 145 GLU A C 1
ATOM 1064 O O . GLU A 1 145 ? -5.957 0.822 3.668 1.00 96.75 145 GLU A O 1
ATOM 1069 N N . LEU A 1 146 ? -7.507 1.813 4.950 1.00 97.62 146 LEU A N 1
ATOM 1070 C CA . LEU A 1 146 ? -6.610 2.064 6.067 1.00 97.62 146 LEU A CA 1
ATOM 1071 C C . LEU A 1 146 ? -6.536 0.824 6.963 1.00 97.62 146 LEU A C 1
ATOM 1073 O O . LEU A 1 146 ? -7.496 0.466 7.661 1.00 97.62 146 LEU A O 1
ATOM 1077 N N . THR A 1 147 ? -5.375 0.174 6.988 1.00 96.50 147 THR A N 1
ATOM 1078 C CA . THR A 1 147 ? -5.213 -1.051 7.770 1.00 96.50 147 THR A CA 1
ATOM 1079 C C . THR A 1 147 ? -5.207 -0.735 9.271 1.00 96.50 147 THR A C 1
ATOM 1081 O O . THR A 1 147 ? -4.664 0.295 9.686 1.00 96.50 147 THR A O 1
ATOM 1084 N N . PRO A 1 148 ? -5.826 -1.574 10.121 1.00 95.69 148 PRO A N 1
ATOM 1085 C CA . PRO A 1 148 ? -5.668 -1.452 11.566 1.00 95.69 148 PRO A CA 1
ATOM 1086 C C . PRO A 1 148 ? -4.189 -1.494 11.950 1.00 95.69 148 PRO A C 1
ATOM 1088 O O . PRO A 1 148 ? -3.410 -2.257 11.372 1.00 95.69 148 PRO A O 1
ATOM 1091 N N . TYR A 1 149 ? -3.795 -0.694 12.937 1.00 91.81 149 TYR A N 1
ATOM 1092 C CA . TYR A 1 149 ? -2.452 -0.795 13.491 1.00 91.81 149 TYR A CA 1
ATOM 1093 C C . TYR A 1 149 ? -2.273 -2.163 14.177 1.00 91.81 149 TYR A C 1
ATOM 1095 O O . TYR A 1 149 ? -3.108 -2.529 15.010 1.00 91.81 149 TYR A O 1
ATOM 1103 N N . PRO A 1 150 ? -1.231 -2.947 13.839 1.00 85.88 150 PRO A N 1
ATOM 1104 C CA . PRO A 1 150 ? -1.085 -4.300 14.361 1.00 85.88 150 PRO A CA 1
ATOM 1105 C C . PRO A 1 150 ? -0.910 -4.283 15.884 1.00 85.88 150 PRO A C 1
ATOM 1107 O O . PRO A 1 150 ? -0.121 -3.507 16.435 1.00 85.88 150 PRO A O 1
ATOM 1110 N N . GLN A 1 151 ? -1.638 -5.163 16.578 1.00 76.25 151 GLN A N 1
ATOM 1111 C CA . GLN A 1 151 ? -1.459 -5.355 18.015 1.00 76.25 151 GLN A CA 1
ATOM 1112 C C . GLN A 1 151 ? -0.057 -5.923 18.267 1.00 76.25 151 GLN A C 1
ATOM 1114 O O . GLN A 1 151 ? 0.274 -7.004 17.792 1.00 76.25 151 GLN A O 1
ATOM 1119 N N . GLY A 1 152 ? 0.780 -5.165 18.975 1.00 70.75 152 GLY A N 1
ATOM 1120 C CA . GLY A 1 152 ? 2.212 -5.454 19.135 1.00 70.75 152 GLY A CA 1
ATOM 1121 C C . GLY A 1 152 ? 3.129 -4.341 18.625 1.00 70.75 152 GLY A C 1
ATOM 1122 O O . GLY A 1 152 ? 4.306 -4.327 18.973 1.00 70.75 152 GLY A O 1
ATOM 1123 N N . GLY A 1 153 ? 2.579 -3.362 17.898 1.00 67.50 153 GLY A N 1
ATOM 1124 C CA . GLY A 1 153 ? 3.343 -2.250 17.349 1.00 67.50 153 GLY A CA 1
ATOM 1125 C C . GLY A 1 153 ? 3.942 -2.570 15.986 1.00 67.50 153 GLY A C 1
ATOM 1126 O O . GLY A 1 153 ? 4.360 -3.692 15.721 1.00 67.50 153 GLY A O 1
ATOM 1127 N N . LEU A 1 154 ? 4.023 -1.563 15.118 1.00 63.06 154 LEU A N 1
ATOM 1128 C CA . LEU A 1 154 ? 5.076 -1.556 14.113 1.00 63.06 154 LEU A CA 1
ATOM 1129 C C . LEU A 1 154 ? 6.380 -1.436 14.902 1.00 63.06 154 LEU A C 1
ATOM 1131 O O . LEU A 1 154 ? 6.511 -0.505 15.702 1.00 63.06 154 LEU A O 1
ATOM 1135 N N . ASP A 1 155 ? 7.300 -2.388 14.741 1.00 56.41 155 ASP A N 1
ATOM 1136 C CA . ASP A 1 155 ? 8.655 -2.239 15.267 1.00 56.41 155 ASP A CA 1
ATOM 1137 C C . ASP A 1 155 ? 9.173 -0.896 14.746 1.00 56.41 155 ASP A C 1
ATOM 1139 O O . ASP A 1 155 ? 9.410 -0.731 13.549 1.00 56.41 155 ASP A O 1
ATOM 1143 N N . ALA A 1 156 ? 9.280 0.103 15.626 1.00 52.00 156 ALA A N 1
ATOM 1144 C CA . ALA A 1 156 ? 9.692 1.461 15.272 1.00 52.00 156 ALA A CA 1
ATOM 1145 C C . ALA A 1 156 ? 11.185 1.528 14.876 1.00 52.00 156 ALA A C 1
ATOM 1147 O O . ALA A 1 156 ? 11.802 2.594 14.933 1.00 52.00 156 ALA A O 1
ATOM 1148 N N . GLY A 1 157 ? 11.767 0.386 14.503 1.00 51.75 157 GLY A N 1
ATOM 1149 C CA . GLY A 1 157 ? 13.184 0.122 14.462 1.00 51.75 157 GLY A CA 1
ATOM 1150 C C . GLY A 1 157 ? 13.721 0.169 15.882 1.00 51.75 157 GLY A C 1
ATOM 1151 O O . GLY A 1 157 ? 13.925 1.251 16.435 1.00 51.75 157 GLY A O 1
ATOM 1152 N N . ALA A 1 158 ? 13.968 -0.995 16.476 1.00 41.56 158 ALA A N 1
ATOM 1153 C CA . ALA A 1 158 ? 14.761 -1.146 17.688 1.00 41.56 158 ALA A CA 1
ATOM 1154 C C . ALA A 1 158 ? 16.053 -0.298 17.616 1.00 41.56 158 ALA A C 1
ATOM 1156 O O . ALA A 1 158 ? 17.066 -0.681 17.038 1.00 41.56 158 ALA A O 1
ATOM 1157 N N . GLY A 1 159 ? 15.978 0.904 18.184 1.00 43.69 159 GLY A N 1
ATOM 1158 C CA . GLY A 1 159 ? 17.053 1.891 18.209 1.00 43.69 159 GLY A CA 1
ATOM 1159 C C . GLY A 1 159 ? 16.778 3.075 19.137 1.00 43.69 159 GLY A C 1
ATOM 1160 O O . GLY A 1 159 ? 17.630 3.950 19.263 1.00 43.69 159 GLY A O 1
ATOM 1161 N N . MET A 1 160 ? 15.631 3.115 19.825 1.00 40.81 160 MET A N 1
ATOM 1162 C CA . MET A 1 160 ? 15.496 3.935 21.027 1.00 40.81 160 MET A CA 1
ATOM 1163 C C . MET A 1 160 ? 16.105 3.163 22.196 1.00 40.81 160 MET A C 1
ATOM 1165 O O . MET A 1 160 ? 15.400 2.587 23.021 1.00 40.81 160 MET A O 1
ATOM 1169 N N . THR A 1 161 ? 17.436 3.142 22.281 1.00 39.66 161 THR A N 1
ATOM 1170 C CA . THR A 1 161 ? 18.039 3.047 23.609 1.00 39.66 161 THR A CA 1
ATOM 1171 C C . THR A 1 161 ? 17.533 4.255 24.399 1.00 39.66 161 THR A C 1
ATOM 1173 O O . THR A 1 161 ? 17.626 5.372 23.877 1.00 39.66 161 THR A O 1
ATOM 1176 N N . PRO A 1 162 ? 16.995 4.091 25.616 1.00 46.19 162 PRO A N 1
ATOM 1177 C CA . PRO A 1 162 ? 16.757 5.221 26.497 1.00 46.19 162 PRO A CA 1
ATOM 1178 C C . PRO A 1 162 ? 18.127 5.744 26.944 1.00 46.19 162 PRO A C 1
ATOM 1180 O O . PRO A 1 162 ? 18.624 5.360 27.994 1.00 46.19 162 PRO A O 1
ATOM 1183 N N . ALA A 1 163 ? 18.764 6.555 26.098 1.00 43.78 163 ALA A N 1
ATOM 1184 C CA . ALA A 1 163 ? 19.935 7.338 26.456 1.00 43.78 163 ALA A CA 1
ATOM 1185 C C . ALA A 1 163 ? 19.423 8.641 27.074 1.00 43.78 163 ALA A C 1
ATOM 1187 O O . ALA A 1 163 ? 19.114 9.631 26.408 1.00 43.78 163 ALA A O 1
ATOM 1188 N N . ASP A 1 164 ? 19.210 8.522 28.375 1.00 42.03 164 ASP A N 1
ATOM 1189 C CA . ASP A 1 164 ? 19.402 9.551 29.375 1.00 42.03 164 ASP A CA 1
ATOM 1190 C C . ASP A 1 164 ? 20.431 10.628 28.991 1.00 42.03 164 ASP A C 1
ATOM 1192 O O . ASP A 1 164 ? 21.454 10.401 28.349 1.00 42.03 164 ASP A O 1
ATOM 1196 N N . GLY A 1 165 ? 20.096 11.858 29.372 1.00 43.06 165 GLY A N 1
ATOM 1197 C CA . GLY A 1 165 ? 20.858 13.042 29.029 1.00 43.06 165 GLY A CA 1
ATOM 1198 C C . GLY A 1 165 ? 22.283 13.062 29.580 1.00 43.06 165 GLY A C 1
ATOM 1199 O O . GLY A 1 165 ? 22.564 12.559 30.661 1.00 43.06 165 GLY A O 1
ATOM 1200 N N . GLY A 1 166 ? 23.122 13.793 28.846 1.00 49.91 166 GLY A N 1
ATOM 1201 C CA . GLY A 1 166 ? 24.352 14.406 29.331 1.00 49.91 166 GLY A CA 1
ATOM 1202 C C . GLY A 1 166 ? 25.523 13.451 29.493 1.00 49.91 166 GLY A C 1
ATOM 1203 O O . GLY A 1 166 ? 25.657 12.843 30.541 1.00 49.91 166 GLY A O 1
ATOM 1204 N N . LEU A 1 167 ? 26.427 13.433 28.511 1.00 40.03 167 LEU A N 1
ATOM 1205 C CA . LEU A 1 167 ? 27.859 13.320 28.782 1.00 40.03 167 LEU A CA 1
ATOM 1206 C C . LEU A 1 167 ? 28.662 14.047 27.695 1.00 40.03 167 LEU A C 1
ATOM 1208 O O . LEU A 1 167 ? 28.709 13.696 26.519 1.00 40.03 167 LEU A O 1
ATOM 1212 N N . ASP A 1 168 ? 29.250 15.123 28.166 1.00 49.66 168 ASP A N 1
ATOM 1213 C CA . ASP A 1 168 ? 30.241 16.010 27.610 1.00 49.66 168 ASP A CA 1
ATOM 1214 C C . ASP A 1 168 ? 31.604 15.309 27.483 1.00 49.66 168 ASP A C 1
ATOM 1216 O O . ASP A 1 168 ? 32.060 14.620 28.390 1.00 49.66 168 ASP A O 1
ATOM 1220 N N . GLY A 1 169 ? 32.293 15.586 26.372 1.00 42.94 169 GLY A N 1
ATOM 1221 C CA . GLY A 1 169 ? 33.753 15.551 26.302 1.00 42.94 169 GLY A CA 1
ATOM 1222 C C . GLY A 1 169 ? 34.390 14.243 25.831 1.00 42.94 169 GLY A C 1
ATOM 1223 O O . GLY A 1 169 ? 34.424 13.247 26.543 1.00 42.94 169 GLY A O 1
ATOM 1224 N N . GLY A 1 170 ? 35.049 14.299 24.671 1.00 40.44 170 GLY A N 1
ATOM 1225 C CA . GLY A 1 170 ? 36.060 13.303 24.324 1.00 40.44 170 GLY A CA 1
ATOM 1226 C C . GLY A 1 170 ? 36.424 13.271 22.851 1.00 40.44 170 GLY A C 1
ATOM 1227 O O . GLY A 1 170 ? 35.882 12.471 22.101 1.00 40.44 170 GLY A O 1
ATOM 1228 N N . MET A 1 171 ? 37.369 14.124 22.450 1.00 48.66 171 MET A N 1
ATOM 1229 C CA . MET A 1 171 ? 38.143 13.946 21.220 1.00 48.66 171 MET A CA 1
ATOM 1230 C C . MET A 1 171 ? 38.773 12.548 21.194 1.00 48.66 171 MET A C 1
ATOM 1232 O O . MET A 1 171 ? 39.448 12.182 22.155 1.00 48.66 171 MET A O 1
ATOM 1236 N N . LEU A 1 172 ? 38.656 11.833 20.075 1.00 46.69 172 LEU A N 1
ATOM 1237 C CA . LEU A 1 172 ? 39.665 10.862 19.659 1.00 46.69 172 LEU A CA 1
ATOM 1238 C C . LEU A 1 172 ? 40.017 11.108 18.190 1.00 46.69 172 LEU A C 1
ATOM 1240 O O . LEU A 1 172 ? 39.234 10.862 17.277 1.00 46.69 172 LEU A O 1
ATOM 1244 N N . ASP A 1 173 ? 41.212 11.669 18.039 1.00 48.19 173 ASP A N 1
ATOM 1245 C CA . ASP A 1 173 ? 42.058 11.685 16.854 1.00 48.19 173 ASP A CA 1
ATOM 1246 C C . ASP A 1 173 ? 42.664 10.287 16.634 1.00 48.19 173 ASP A C 1
ATOM 1248 O O . ASP A 1 173 ? 42.949 9.568 17.596 1.00 48.19 173 ASP A O 1
ATOM 1252 N N . GLY A 1 174 ? 42.925 9.956 15.371 1.00 40.12 174 GLY A N 1
ATOM 1253 C CA . GLY A 1 174 ? 44.010 9.054 15.007 1.00 40.12 174 GLY A CA 1
ATOM 1254 C C . GLY A 1 174 ? 43.593 7.754 14.330 1.00 40.12 174 GLY A C 1
ATOM 1255 O O . GLY A 1 174 ? 43.145 6.818 14.985 1.00 40.12 174 GLY A O 1
ATOM 1256 N N . GLY A 1 175 ? 43.887 7.640 13.031 1.00 42.25 175 GLY A N 1
ATOM 1257 C CA . GLY A 1 175 ? 44.081 6.321 12.427 1.00 42.25 175 GLY A CA 1
ATOM 1258 C C . GLY A 1 175 ? 43.909 6.239 10.919 1.00 42.25 175 GLY A C 1
ATOM 1259 O O . GLY A 1 175 ? 42.923 5.695 10.440 1.00 42.25 175 GLY A O 1
ATOM 1260 N N . VAL A 1 176 ? 44.902 6.722 10.175 1.00 47.06 176 VAL A N 1
ATOM 1261 C CA . VAL A 1 176 ? 45.102 6.407 8.755 1.00 47.06 176 VAL A CA 1
ATOM 1262 C C . VAL A 1 176 ? 45.514 4.933 8.638 1.00 47.06 176 VAL A C 1
ATOM 1264 O O . VAL A 1 176 ? 46.506 4.540 9.252 1.00 47.06 176 VAL A O 1
ATOM 1267 N N . LEU A 1 177 ? 44.802 4.132 7.842 1.00 46.47 177 LEU A N 1
ATOM 1268 C CA . LEU A 1 177 ? 45.296 2.842 7.345 1.00 46.47 177 LEU A CA 1
ATOM 1269 C C . LEU A 1 177 ? 45.161 2.797 5.820 1.00 46.47 177 LEU A C 1
ATOM 1271 O O . LEU A 1 177 ? 44.109 2.493 5.266 1.00 46.47 177 LEU A O 1
ATOM 1275 N N . ASP A 1 178 ? 46.276 3.143 5.182 1.00 52.59 178 ASP A N 1
ATOM 1276 C CA . ASP A 1 178 ? 46.682 2.726 3.841 1.00 52.59 178 ASP A CA 1
ATOM 1277 C C . ASP A 1 178 ? 47.243 1.293 3.925 1.00 52.59 178 ASP A C 1
ATOM 1279 O O . ASP A 1 178 ? 47.936 0.957 4.891 1.00 52.59 178 ASP A O 1
ATOM 1283 N N . GLY A 1 179 ? 46.945 0.440 2.940 1.00 43.38 179 GLY A N 1
ATOM 1284 C CA . GLY A 1 179 ? 47.451 -0.934 2.938 1.00 43.38 179 GLY A CA 1
ATOM 1285 C C . GLY A 1 179 ? 46.859 -1.904 1.912 1.00 43.38 179 GLY A C 1
ATOM 1286 O O . GLY A 1 179 ? 46.370 -2.950 2.309 1.00 43.38 179 GLY A O 1
ATOM 1287 N N . GLY A 1 180 ? 46.942 -1.557 0.622 1.00 42.72 180 GLY A N 1
ATOM 1288 C CA . GLY A 1 180 ? 47.297 -2.433 -0.515 1.00 42.72 180 GLY A CA 1
ATOM 1289 C C . GLY A 1 180 ? 46.603 -3.789 -0.769 1.00 42.72 180 GLY A C 1
ATOM 1290 O O . GLY A 1 180 ? 46.686 -4.710 0.032 1.00 42.72 180 GLY A O 1
ATOM 1291 N N . ALA A 1 181 ? 46.120 -3.991 -2.004 1.00 51.50 181 ALA A N 1
ATOM 1292 C CA . ALA A 1 181 ? 46.797 -4.799 -3.043 1.00 51.50 181 ALA A CA 1
ATOM 1293 C C . ALA A 1 181 ? 45.886 -5.011 -4.283 1.00 51.50 181 ALA A C 1
ATOM 1295 O O . ALA A 1 181 ? 44.669 -5.111 -4.133 1.00 51.50 181 ALA A O 1
ATOM 1296 N N . PRO A 1 182 ? 46.451 -5.088 -5.506 1.00 53.47 182 PRO A N 1
ATOM 1297 C CA . PRO A 1 182 ? 45.691 -5.242 -6.748 1.00 53.47 182 PRO A CA 1
ATOM 1298 C C . PRO A 1 182 ? 45.208 -6.684 -6.970 1.00 53.47 182 PRO A C 1
ATOM 1300 O O . PRO A 1 182 ? 45.962 -7.642 -6.793 1.00 53.47 182 PRO A O 1
ATOM 1303 N N . ILE A 1 183 ? 43.959 -6.824 -7.416 1.00 51.25 183 ILE A N 1
ATOM 1304 C CA . ILE A 1 183 ? 43.377 -8.089 -7.882 1.00 51.25 183 ILE A CA 1
ATOM 1305 C C . ILE A 1 183 ? 43.773 -8.275 -9.362 1.00 51.25 183 ILE A C 1
ATOM 1307 O O . ILE A 1 183 ? 43.566 -7.346 -10.142 1.00 51.25 183 ILE A O 1
ATOM 1311 N N . PRO A 1 184 ? 44.362 -9.416 -9.768 1.00 55.62 184 PRO A N 1
ATOM 1312 C CA . PRO A 1 184 ? 44.728 -9.670 -11.159 1.00 55.62 184 PRO A CA 1
ATOM 1313 C C . PRO A 1 184 ? 43.518 -10.034 -12.035 1.00 55.62 184 PRO A C 1
ATOM 1315 O O . PRO A 1 184 ? 42.647 -10.800 -11.624 1.00 55.62 184 PRO A O 1
ATOM 1318 N N . ASP A 1 185 ? 43.535 -9.504 -13.262 1.00 49.50 185 ASP A N 1
ATOM 1319 C CA . ASP A 1 185 ? 42.620 -9.777 -14.372 1.00 49.50 185 ASP A CA 1
ATOM 1320 C C . ASP A 1 185 ? 42.389 -11.279 -14.596 1.00 49.50 185 ASP A C 1
ATOM 1322 O O . ASP A 1 185 ? 43.302 -12.027 -14.961 1.00 49.50 185 ASP A O 1
ATOM 1326 N N . ALA A 1 186 ? 41.135 -11.709 -14.447 1.00 46.38 186 ALA A N 1
ATOM 1327 C CA . ALA A 1 186 ? 40.668 -12.995 -14.940 1.00 46.38 186 ALA A CA 1
ATOM 1328 C C . ALA A 1 186 ? 40.028 -12.797 -16.320 1.00 46.38 186 ALA A C 1
ATOM 1330 O O . ALA A 1 186 ? 38.979 -12.172 -16.467 1.00 46.38 186 ALA A O 1
ATOM 1331 N N . ALA A 1 187 ? 40.706 -13.340 -17.327 1.00 45.66 187 ALA A N 1
ATOM 1332 C CA . ALA A 1 187 ? 40.286 -13.396 -18.714 1.00 45.66 187 ALA A CA 1
ATOM 1333 C C . ALA A 1 187 ? 38.897 -14.035 -18.887 1.00 45.66 187 ALA A C 1
ATOM 1335 O O . ALA A 1 187 ? 38.653 -15.154 -18.432 1.00 45.66 187 ALA A O 1
ATOM 1336 N N . THR A 1 188 ? 38.021 -13.363 -19.630 1.00 51.59 188 THR A N 1
ATOM 1337 C CA . THR A 1 188 ? 36.816 -13.958 -20.212 1.00 51.59 188 THR A CA 1
ATOM 1338 C C . THR A 1 188 ? 37.117 -14.426 -21.642 1.00 51.59 188 THR A C 1
ATOM 1340 O O . THR A 1 188 ? 37.578 -13.631 -22.463 1.00 51.59 188 THR A O 1
ATOM 1343 N N . PRO A 1 189 ? 36.883 -15.702 -21.993 1.00 56.38 189 PRO A N 1
ATOM 1344 C CA . PRO A 1 189 ? 36.779 -16.104 -23.388 1.00 56.38 189 PRO A CA 1
ATOM 1345 C C . PRO A 1 189 ? 35.385 -15.756 -23.932 1.00 56.38 189 PRO A C 1
ATOM 1347 O O . PRO A 1 189 ? 34.363 -16.060 -23.320 1.00 56.38 189 PRO A O 1
ATOM 1350 N N . THR A 1 190 ? 35.360 -15.125 -25.102 1.00 56.03 190 THR A N 1
ATOM 1351 C CA . THR A 1 190 ? 34.174 -14.898 -25.939 1.00 56.03 190 THR A CA 1
ATOM 1352 C C . THR A 1 190 ? 33.584 -16.217 -26.445 1.00 56.03 190 THR A C 1
ATOM 1354 O O . THR A 1 190 ? 34.333 -17.006 -27.028 1.00 56.03 190 THR A O 1
ATOM 1357 N N . PRO A 1 191 ? 32.264 -16.447 -26.325 1.00 57.31 191 PRO A N 1
ATOM 1358 C CA . PRO A 1 191 ? 31.573 -17.456 -27.116 1.00 57.31 191 PRO A CA 1
ATOM 1359 C C . PRO A 1 191 ? 31.241 -16.933 -28.518 1.00 57.31 191 PRO A C 1
ATOM 1361 O O . PRO A 1 191 ? 30.767 -15.812 -28.696 1.00 57.31 191 PRO A O 1
ATOM 1364 N N . ASP A 1 192 ? 31.541 -17.797 -29.477 1.00 54.44 192 ASP A N 1
ATOM 1365 C CA . ASP A 1 192 ? 31.412 -17.689 -30.926 1.00 54.44 192 ASP A CA 1
ATOM 1366 C C . ASP A 1 192 ? 29.960 -17.504 -31.407 1.00 54.44 192 ASP A C 1
ATOM 1368 O O . ASP A 1 192 ? 29.010 -17.993 -30.791 1.00 54.44 192 ASP A O 1
ATOM 1372 N N . ALA A 1 193 ? 29.815 -16.815 -32.537 1.00 48.50 193 ALA A N 1
ATOM 1373 C CA . ALA A 1 193 ? 28.570 -16.587 -33.255 1.00 48.50 193 ALA A CA 1
ATOM 1374 C C . ALA A 1 193 ? 28.552 -17.430 -34.542 1.00 48.50 193 ALA A C 1
ATOM 1376 O O . ALA A 1 193 ? 29.497 -17.386 -35.323 1.00 48.50 193 ALA A O 1
ATOM 1377 N N . GLY A 1 194 ? 27.445 -18.131 -34.804 1.00 47.88 194 GLY A N 1
ATOM 1378 C CA . GLY A 1 194 ? 27.196 -18.848 -36.066 1.00 47.88 194 GLY A CA 1
ATOM 1379 C C . GLY A 1 194 ? 26.232 -20.021 -35.859 1.00 47.88 194 GLY A C 1
ATOM 1380 O O . GLY A 1 194 ? 26.649 -21.061 -35.366 1.00 47.88 194 GLY A O 1
ATOM 1381 N N . THR A 1 195 ? 24.909 -19.847 -35.926 1.00 47.16 195 THR A N 1
ATOM 1382 C CA . THR A 1 195 ? 24.042 -19.968 -37.125 1.00 47.16 195 THR A CA 1
ATOM 1383 C C . THR A 1 195 ? 24.282 -21.236 -37.959 1.00 47.16 195 THR A C 1
ATOM 1385 O O . THR A 1 195 ? 25.330 -21.360 -38.579 1.00 47.16 195 THR A O 1
ATOM 1388 N N . ASP A 1 196 ? 23.311 -22.166 -37.982 1.00 42.62 196 ASP A N 1
ATOM 1389 C CA . ASP A 1 196 ? 22.532 -22.513 -39.191 1.00 42.62 196 ASP A CA 1
ATOM 1390 C C . ASP A 1 196 ? 21.537 -23.686 -38.991 1.00 42.62 196 ASP A C 1
ATOM 1392 O O . ASP A 1 196 ? 21.884 -24.770 -38.535 1.00 42.62 196 ASP A O 1
ATOM 1396 N N . ALA A 1 197 ? 20.292 -23.414 -39.411 1.00 42.28 197 ALA A N 1
ATOM 1397 C CA . ALA A 1 197 ? 19.344 -24.257 -40.157 1.00 42.28 197 ALA A CA 1
ATOM 1398 C C . ALA A 1 197 ? 18.983 -25.695 -39.697 1.00 42.28 197 ALA A C 1
ATOM 1400 O O . ALA A 1 197 ? 19.751 -26.634 -39.869 1.00 42.28 197 ALA A O 1
ATOM 1401 N N . ALA A 1 198 ? 17.706 -25.919 -39.346 1.00 43.97 198 ALA A N 1
ATOM 1402 C CA . ALA A 1 198 ? 16.678 -26.465 -40.261 1.00 43.97 198 ALA A CA 1
ATOM 1403 C C . ALA A 1 198 ? 15.434 -27.010 -39.510 1.00 43.97 198 ALA A C 1
ATOM 1405 O O . ALA A 1 198 ? 15.528 -27.669 -38.482 1.00 43.97 198 ALA A O 1
ATOM 1406 N N . THR A 1 199 ? 14.266 -26.726 -40.088 1.00 50.22 199 THR A N 1
ATOM 1407 C CA . THR A 1 199 ? 12.875 -27.102 -39.743 1.00 50.22 199 THR A CA 1
ATOM 1408 C C . THR A 1 199 ? 12.597 -28.624 -39.724 1.00 50.22 199 THR A C 1
ATOM 1410 O O . THR A 1 199 ? 13.322 -29.362 -40.392 1.00 50.22 199 THR A O 1
ATOM 1413 N N . PRO A 1 200 ? 11.502 -29.110 -39.089 1.00 50.34 200 PRO A N 1
ATOM 1414 C CA . PRO A 1 200 ? 10.213 -29.197 -39.798 1.00 50.34 200 PRO A CA 1
ATOM 1415 C C . PRO A 1 200 ? 8.988 -28.765 -38.969 1.00 50.34 200 PRO A C 1
ATOM 1417 O O . PRO A 1 200 ? 8.891 -29.007 -37.771 1.00 50.34 200 PRO A O 1
ATOM 1420 N N . THR A 1 201 ? 8.032 -28.155 -39.666 1.00 53.78 201 THR A N 1
ATOM 1421 C CA . THR A 1 201 ? 6.652 -27.862 -39.252 1.00 53.78 201 THR A CA 1
ATOM 1422 C C . THR A 1 201 ? 5.832 -29.133 -38.994 1.00 53.78 201 THR A C 1
ATOM 1424 O O . THR A 1 201 ? 5.720 -29.945 -39.919 1.00 53.78 201 THR A O 1
ATOM 1427 N N . PRO A 1 202 ? 5.175 -29.278 -37.827 1.00 52.38 202 PRO A N 1
ATOM 1428 C CA . PRO A 1 202 ? 4.075 -30.221 -37.659 1.00 52.38 202 PRO A CA 1
ATOM 1429 C C . PRO A 1 202 ? 2.711 -29.543 -37.845 1.00 52.38 202 PRO A C 1
ATOM 1431 O O . PRO A 1 202 ? 2.374 -28.569 -37.182 1.00 52.38 202 PRO A O 1
ATOM 1434 N N . ASP A 1 203 ? 2.008 -30.101 -38.824 1.00 45.53 203 ASP A N 1
ATOM 1435 C CA . ASP A 1 203 ? 0.570 -30.238 -39.064 1.00 45.53 203 ASP A CA 1
ATOM 1436 C C . ASP A 1 203 ? -0.442 -29.506 -38.158 1.00 45.53 203 ASP A C 1
ATOM 1438 O O . ASP A 1 203 ? -0.499 -29.692 -36.943 1.00 45.53 203 ASP A O 1
ATOM 1442 N N . ALA A 1 204 ? -1.319 -28.743 -38.813 1.00 47.47 204 ALA A N 1
ATOM 1443 C CA . ALA A 1 204 ? -2.479 -28.087 -38.230 1.00 47.47 204 ALA A CA 1
ATOM 1444 C C . ALA A 1 204 ? -3.677 -29.052 -38.224 1.00 47.47 204 ALA A C 1
ATOM 1446 O O . ALA A 1 204 ? -4.476 -29.078 -39.160 1.00 47.47 204 ALA A O 1
ATOM 1447 N N . GLY A 1 205 ? -3.819 -29.820 -37.144 1.00 44.56 205 GLY A N 1
ATOM 1448 C CA . GLY A 1 205 ? -5.068 -30.497 -36.796 1.00 44.56 205 GLY A CA 1
ATOM 1449 C C . GLY A 1 205 ? -5.971 -29.542 -36.020 1.00 44.56 205 GLY A C 1
ATOM 1450 O O . GLY A 1 205 ? -5.702 -29.233 -34.866 1.00 44.56 205 GLY A O 1
ATOM 1451 N N . THR A 1 206 ? -7.010 -29.022 -36.671 1.00 47.16 206 THR A N 1
ATOM 1452 C CA . THR A 1 206 ? -8.032 -28.165 -36.053 1.00 47.16 206 THR A CA 1
ATOM 1453 C C . THR A 1 206 ? -9.147 -29.050 -35.506 1.00 47.16 206 THR A C 1
ATOM 1455 O O . THR A 1 206 ? -10.095 -29.363 -36.224 1.00 47.16 206 THR A O 1
ATOM 1458 N N . ASP A 1 207 ? -9.043 -29.440 -34.238 1.00 43.31 207 ASP A N 1
ATOM 1459 C CA . ASP A 1 207 ? -10.176 -29.987 -33.497 1.00 43.31 207 ASP A CA 1
ATOM 1460 C C . ASP A 1 207 ? -10.829 -28.839 -32.725 1.00 43.31 207 ASP A C 1
ATOM 1462 O O . ASP A 1 207 ? -10.255 -28.247 -31.814 1.00 43.31 207 ASP A O 1
ATOM 1466 N N . ALA A 1 208 ? -12.025 -28.465 -33.175 1.00 45.56 208 ALA A N 1
ATOM 1467 C CA . ALA A 1 208 ? -12.836 -27.413 -32.589 1.00 45.56 208 ALA A CA 1
ATOM 1468 C C . ALA A 1 208 ? -13.298 -27.825 -31.183 1.00 45.56 208 ALA A C 1
ATOM 1470 O O . ALA A 1 208 ? -14.300 -28.527 -31.031 1.00 45.56 208 ALA A O 1
ATOM 1471 N N . ALA A 1 209 ? -12.575 -27.368 -30.162 1.00 39.28 209 ALA A N 1
ATOM 1472 C CA . ALA A 1 209 ? -13.081 -27.331 -28.802 1.00 39.28 209 ALA A CA 1
ATOM 1473 C C . ALA A 1 209 ? -14.224 -26.306 -28.733 1.00 39.28 209 ALA A C 1
ATOM 1475 O O . ALA A 1 209 ? -14.113 -25.165 -29.186 1.00 39.28 209 ALA A O 1
ATOM 1476 N N . THR A 1 210 ? -15.368 -26.754 -28.228 1.00 39.31 210 THR A N 1
ATOM 1477 C CA . THR A 1 210 ? -16.506 -25.905 -27.879 1.00 39.31 210 THR A CA 1
ATOM 1478 C C . THR A 1 210 ? -16.072 -24.861 -26.847 1.00 39.31 210 THR A C 1
ATOM 1480 O O . THR A 1 210 ? -15.470 -25.270 -25.856 1.00 39.31 210 THR A O 1
ATOM 1483 N N . PRO A 1 211 ? -16.385 -23.564 -27.026 1.00 37.56 211 PRO A N 1
ATOM 1484 C CA . PRO A 1 211 ? -16.017 -22.538 -26.057 1.00 37.56 211 PRO A CA 1
ATOM 1485 C C . PRO A 1 211 ? -16.679 -22.835 -24.709 1.00 37.56 211 PRO A C 1
ATOM 1487 O O . PRO A 1 211 ? -17.902 -23.001 -24.627 1.00 37.56 211 PRO A O 1
ATOM 1490 N N . THR A 1 212 ? -15.851 -22.950 -23.677 1.00 42.97 212 THR A N 1
ATOM 1491 C CA . THR A 1 212 ? -16.260 -22.951 -22.274 1.00 42.97 212 THR A CA 1
ATOM 1492 C C . THR A 1 212 ? -16.838 -21.578 -21.899 1.00 42.97 212 THR A C 1
ATOM 1494 O O . THR A 1 212 ? -16.579 -20.586 -22.584 1.00 42.97 212 THR A O 1
ATOM 1497 N N . PRO A 1 213 ? -17.713 -21.502 -20.880 1.00 38.94 213 PRO A N 1
ATOM 1498 C CA . PRO A 1 213 ? -18.391 -20.263 -20.520 1.00 38.94 213 PRO A CA 1
ATOM 1499 C C . PRO A 1 213 ? -17.404 -19.263 -19.908 1.00 38.94 213 PRO A C 1
ATOM 1501 O O . PRO A 1 213 ? -16.693 -19.611 -18.973 1.00 38.94 213 PRO A O 1
ATOM 1504 N N . ASP A 1 214 ? -17.427 -18.035 -20.429 1.00 38.22 214 ASP A N 1
ATOM 1505 C CA . ASP A 1 214 ? -16.644 -16.858 -20.033 1.00 38.22 214 ASP A CA 1
ATOM 1506 C C . ASP A 1 214 ? -16.283 -16.790 -18.531 1.00 38.22 214 ASP A C 1
ATOM 1508 O O . ASP A 1 214 ? -17.116 -16.425 -17.690 1.00 38.22 214 ASP A O 1
ATOM 1512 N N . ALA A 1 215 ? -15.012 -17.051 -18.209 1.00 40.56 215 ALA A N 1
ATOM 1513 C CA . ALA A 1 215 ? -14.381 -16.542 -16.995 1.00 40.56 215 ALA A CA 1
ATOM 1514 C C . ALA A 1 215 ? -14.242 -15.011 -17.116 1.00 40.56 215 ALA A C 1
ATOM 1516 O O . ALA A 1 215 ? -14.041 -14.464 -18.201 1.00 40.56 215 ALA A O 1
ATOM 1517 N N . GLY A 1 216 ? -14.454 -14.298 -16.009 1.00 39.84 216 GLY A N 1
ATOM 1518 C CA . GLY A 1 216 ? -14.629 -12.845 -15.986 1.00 39.84 216 GLY A CA 1
ATOM 1519 C C . GLY A 1 216 ? -13.517 -12.055 -16.688 1.00 39.84 216 GLY A C 1
ATOM 1520 O O . GLY A 1 216 ? -12.353 -12.431 -16.692 1.00 39.84 216 GLY A O 1
ATOM 1521 N N . SER A 1 217 ? -13.890 -10.912 -17.270 1.00 43.66 217 SER A N 1
ATOM 1522 C CA . SER A 1 217 ? -12.968 -10.007 -17.959 1.00 43.66 217 SER A CA 1
ATOM 1523 C C . SER A 1 217 ? -11.788 -9.609 -17.072 1.00 43.66 217 SER A C 1
ATOM 1525 O O . SER A 1 217 ? -11.963 -8.954 -16.043 1.00 43.66 217 SER A O 1
ATOM 1527 N N . CYS A 1 218 ? -10.584 -9.961 -17.500 1.00 47.06 218 CYS A N 1
ATOM 1528 C CA . CYS A 1 218 ? -9.369 -9.664 -16.758 1.00 47.06 218 CYS A CA 1
ATOM 1529 C C . CYS A 1 218 ? -8.977 -8.187 -16.872 1.00 47.06 218 CYS A C 1
ATOM 1531 O O . CYS A 1 218 ? -9.330 -7.516 -17.851 1.00 47.06 218 CYS A O 1
ATOM 1533 N N . PRO A 1 219 ? -8.231 -7.650 -15.889 1.00 50.00 219 PRO A N 1
ATOM 1534 C CA . PRO A 1 219 ? -7.684 -6.304 -15.975 1.00 50.00 219 PRO A CA 1
ATOM 1535 C C . PRO A 1 219 ? -6.829 -6.150 -17.238 1.00 50.00 219 PRO A C 1
ATOM 1537 O O . PRO A 1 219 ? -6.076 -7.053 -17.607 1.00 50.00 219 PRO A O 1
ATOM 1540 N N . ALA A 1 220 ? -6.925 -4.993 -17.896 1.00 43.41 220 ALA A N 1
ATOM 1541 C CA . ALA A 1 220 ? -6.134 -4.703 -19.088 1.00 43.41 220 ALA A CA 1
ATOM 1542 C C . ALA A 1 220 ? -4.632 -4.909 -18.806 1.00 43.41 220 ALA A C 1
ATOM 1544 O O . ALA A 1 220 ? -4.081 -4.273 -17.908 1.00 43.41 220 ALA A O 1
ATOM 1545 N N . GLY A 1 221 ? -3.990 -5.793 -19.577 1.00 52.09 221 GLY A N 1
ATOM 1546 C CA . GLY A 1 221 ? -2.574 -6.155 -19.423 1.00 52.09 221 GLY A CA 1
ATOM 1547 C C . GLY A 1 221 ? -2.309 -7.533 -18.804 1.00 52.09 221 GLY A C 1
ATOM 1548 O O . GLY A 1 221 ? -1.145 -7.886 -18.651 1.00 52.09 221 GLY A O 1
ATOM 1549 N N . CYS A 1 222 ? -3.347 -8.305 -18.474 1.00 55.16 222 CYS A N 1
ATOM 1550 C CA . CYS A 1 222 ? -3.218 -9.678 -17.977 1.00 55.16 222 CYS A CA 1
ATOM 1551 C C . CYS A 1 222 ? -3.579 -10.683 -19.080 1.00 55.16 222 CYS A C 1
ATOM 1553 O O . CYS A 1 222 ? -4.607 -10.515 -19.738 1.00 55.16 222 CYS A O 1
ATOM 1555 N N . ASP A 1 223 ? -2.751 -11.711 -19.264 1.00 54.59 223 ASP A N 1
ATOM 1556 C CA . ASP A 1 223 ? -3.058 -12.864 -20.115 1.00 54.59 223 ASP A CA 1
ATOM 1557 C C . ASP A 1 223 ? -3.625 -13.960 -19.206 1.00 54.59 223 ASP A C 1
ATOM 1559 O O . ASP A 1 223 ? -2.900 -14.587 -18.434 1.00 54.59 223 ASP A O 1
ATOM 1563 N N . CYS A 1 224 ? -4.948 -14.072 -19.174 1.00 55.41 224 CYS A N 1
ATOM 1564 C CA . CYS A 1 224 ? -5.678 -14.842 -18.166 1.00 55.41 224 CYS A CA 1
ATOM 1565 C C . CYS A 1 224 ? -6.459 -16.023 -18.740 1.00 55.41 224 CYS A C 1
ATOM 1567 O O . CYS A 1 224 ? -7.259 -16.620 -18.033 1.00 55.41 224 CYS A O 1
ATOM 1569 N N . ASP A 1 225 ? -6.229 -16.341 -20.009 1.00 58.94 225 ASP A N 1
ATOM 1570 C CA . ASP A 1 225 ? -6.815 -17.501 -20.670 1.00 58.94 225 ASP A CA 1
ATOM 1571 C C . ASP A 1 225 ? -5.682 -18.456 -21.052 1.00 58.94 225 ASP A C 1
ATOM 1573 O O . ASP A 1 225 ? -5.345 -18.662 -22.219 1.00 58.94 225 ASP A O 1
ATOM 1577 N N . LEU A 1 226 ? -4.985 -18.939 -20.020 1.00 60.22 226 LEU A N 1
ATOM 1578 C CA . LEU A 1 226 ? -3.927 -19.921 -20.182 1.00 60.22 226 LEU A CA 1
ATOM 1579 C C . LEU A 1 226 ? -4.518 -21.300 -19.875 1.00 60.22 226 LEU A C 1
ATOM 1581 O O . LEU A 1 226 ? -4.499 -21.749 -18.730 1.00 60.22 226 LEU A O 1
ATOM 1585 N N . ASP A 1 227 ? -5.061 -21.949 -20.906 1.00 64.50 227 ASP A N 1
ATOM 1586 C CA . ASP A 1 227 ? -5.498 -23.346 -20.834 1.00 64.50 227 ASP A CA 1
ATOM 1587 C C . ASP A 1 227 ? -4.266 -24.251 -20.667 1.00 64.50 227 ASP A C 1
ATOM 1589 O O . ASP A 1 227 ? -3.429 -24.402 -21.567 1.00 64.50 227 ASP A O 1
ATOM 1593 N N . CYS A 1 228 ? -4.141 -24.835 -19.476 1.00 64.56 228 CYS A N 1
ATOM 1594 C CA . CYS A 1 228 ? -2.978 -25.608 -19.056 1.00 64.56 228 CYS A CA 1
ATOM 1595 C C . CYS A 1 228 ? -3.199 -27.122 -19.123 1.00 64.56 228 CYS A C 1
ATOM 1597 O O . CYS A 1 228 ? -2.430 -27.878 -18.520 1.00 64.56 228 CYS A O 1
ATOM 1599 N N . THR A 1 229 ? -4.181 -27.594 -19.899 1.00 64.56 229 THR A N 1
ATOM 1600 C CA . THR A 1 229 ? -4.568 -29.016 -19.962 1.00 64.56 229 THR A CA 1
ATOM 1601 C C . THR A 1 229 ? -3.407 -29.968 -20.324 1.00 64.56 229 THR A C 1
ATOM 1603 O O . THR A 1 229 ? -3.440 -31.148 -19.974 1.00 64.56 229 THR A O 1
ATOM 1606 N N . SER A 1 230 ? -2.331 -29.486 -20.969 1.00 57.31 230 SER A N 1
ATOM 1607 C CA . SER A 1 230 ? -1.131 -30.287 -21.287 1.00 57.31 230 SER A CA 1
ATOM 1608 C C . SER A 1 230 ? -0.005 -30.263 -20.234 1.00 57.31 230 SER A C 1
ATOM 1610 O O . SER A 1 230 ? 1.072 -30.807 -20.486 1.00 57.31 230 SER A O 1
ATOM 1612 N N . GLY A 1 231 ? -0.228 -29.667 -19.058 1.00 50.91 231 GLY A N 1
ATOM 1613 C CA . GLY A 1 231 ? 0.497 -30.010 -17.829 1.00 50.91 231 GLY A CA 1
ATOM 1614 C C . GLY A 1 231 ? 1.673 -29.130 -17.395 1.00 50.91 231 GLY A C 1
ATOM 1615 O O . GLY A 1 231 ? 2.206 -29.386 -16.322 1.00 50.91 231 GLY A O 1
ATOM 1616 N N . LEU A 1 232 ? 2.090 -28.100 -18.140 1.00 67.44 232 LEU A N 1
ATOM 1617 C CA . LEU A 1 232 ? 3.130 -27.165 -17.677 1.00 67.44 232 LEU A CA 1
ATOM 1618 C C . LEU A 1 232 ? 2.844 -25.735 -18.131 1.00 67.44 232 LEU A C 1
ATOM 1620 O O . LEU A 1 232 ? 2.985 -25.428 -19.314 1.00 67.44 232 LEU A O 1
ATOM 1624 N N . CYS A 1 233 ? 2.561 -24.848 -17.178 1.00 70.75 233 CYS A N 1
ATOM 1625 C CA . CYS A 1 233 ? 2.467 -23.413 -17.434 1.00 70.75 233 CYS A CA 1
ATOM 1626 C C . CYS A 1 233 ? 3.349 -22.606 -16.476 1.00 70.75 233 CYS A C 1
ATOM 1628 O O . CYS A 1 233 ? 3.550 -22.963 -15.311 1.00 70.75 233 CYS A O 1
ATOM 1630 N N . SER A 1 234 ? 3.918 -21.512 -16.987 1.00 72.06 234 SER A N 1
ATOM 1631 C CA . SER A 1 234 ? 4.802 -20.621 -16.233 1.00 72.06 234 SER A CA 1
ATOM 1632 C C . SER A 1 234 ? 4.301 -19.192 -16.340 1.00 72.06 234 SER A C 1
ATOM 1634 O O . SER A 1 234 ? 4.232 -18.648 -17.439 1.00 72.06 234 SER A O 1
ATOM 1636 N N . CYS A 1 235 ? 4.041 -18.579 -15.189 1.00 71.62 235 CYS A N 1
ATOM 1637 C CA . CYS A 1 235 ? 3.623 -17.190 -15.066 1.00 71.62 235 CYS A CA 1
ATOM 1638 C C . CYS A 1 235 ? 4.747 -16.365 -14.444 1.00 71.62 235 CYS A C 1
ATOM 1640 O O . CYS A 1 235 ? 5.101 -16.561 -13.276 1.00 71.62 235 CYS A O 1
ATOM 1642 N N . ASN A 1 236 ? 5.344 -15.484 -15.250 1.00 60.94 236 ASN A N 1
ATOM 1643 C CA . ASN A 1 236 ? 6.537 -14.735 -14.853 1.00 60.94 236 ASN A CA 1
ATOM 1644 C C . ASN A 1 236 ? 6.236 -13.274 -14.484 1.00 60.94 236 ASN A C 1
ATOM 1646 O O . ASN A 1 236 ? 6.851 -12.794 -13.537 1.00 60.94 236 ASN A O 1
ATOM 1650 N N . ASP A 1 237 ? 5.262 -12.620 -15.131 1.00 59.03 237 ASP A N 1
ATOM 1651 C CA . ASP A 1 237 ? 4.928 -11.209 -14.894 1.00 59.03 237 ASP A CA 1
ATOM 1652 C C . ASP A 1 237 ? 3.413 -10.953 -15.024 1.00 59.03 237 ASP A C 1
ATOM 1654 O O . ASP A 1 237 ? 2.854 -11.098 -16.110 1.00 59.03 237 ASP A O 1
ATOM 1658 N N . GLY A 1 238 ? 2.751 -10.537 -13.936 1.00 66.06 238 GLY A N 1
ATOM 1659 C CA . GLY A 1 238 ? 1.360 -10.046 -13.955 1.00 66.06 238 GLY A CA 1
ATOM 1660 C C . GLY A 1 238 ? 0.343 -10.896 -13.183 1.00 66.06 238 GLY A C 1
ATOM 1661 O O . GLY A 1 238 ? 0.711 -11.722 -12.350 1.00 66.06 238 GLY A O 1
ATOM 1662 N N . CYS A 1 239 ? -0.952 -10.641 -13.411 1.00 65.44 239 CYS A N 1
ATOM 1663 C CA . CYS A 1 239 ? -2.022 -11.495 -12.894 1.00 65.44 239 CYS A CA 1
ATOM 1664 C C . CYS A 1 239 ? -2.245 -12.664 -13.858 1.00 65.44 239 CYS A C 1
ATOM 1666 O O . CYS A 1 239 ? -2.519 -12.431 -15.034 1.00 65.44 239 CYS A O 1
ATOM 1668 N N . CYS A 1 240 ? -2.163 -13.891 -13.356 1.00 76.81 240 CYS A N 1
ATOM 1669 C CA . CYS A 1 240 ? -2.476 -15.101 -14.106 1.00 76.81 240 CYS A CA 1
ATOM 1670 C C . CYS A 1 240 ? -3.669 -15.810 -13.478 1.00 76.81 240 CYS A C 1
ATOM 1672 O O . CYS A 1 240 ? -3.706 -15.959 -12.257 1.00 76.81 240 CYS A O 1
ATOM 1674 N N . ALA A 1 241 ? -4.583 -16.288 -14.318 1.00 82.62 241 ALA A N 1
ATOM 1675 C CA . ALA A 1 241 ? -5.681 -17.153 -13.908 1.00 82.62 241 ALA A CA 1
ATOM 1676 C C . ALA A 1 241 ? -5.628 -18.484 -14.685 1.00 82.62 241 ALA A C 1
ATOM 1678 O O . ALA A 1 241 ? -6.405 -18.663 -15.618 1.00 82.62 241 ALA A O 1
ATOM 1679 N N . PRO A 1 242 ? -4.632 -19.363 -14.441 1.00 81.19 242 PRO A N 1
ATOM 1680 C CA . PRO A 1 242 ? -4.538 -20.620 -15.173 1.00 81.19 242 PRO A CA 1
ATOM 1681 C C . PRO A 1 242 ? -5.711 -21.536 -14.811 1.00 81.19 242 PRO A C 1
ATOM 1683 O O . PRO A 1 242 ? -5.949 -21.807 -13.632 1.00 81.19 242 PRO A O 1
ATOM 1686 N N . ASP A 1 243 ? -6.387 -22.043 -15.840 1.00 86.88 243 ASP A N 1
ATOM 1687 C CA . ASP A 1 243 ? -7.448 -23.039 -15.711 1.00 86.88 243 ASP A CA 1
ATOM 1688 C C . ASP A 1 243 ? -6.865 -24.438 -15.985 1.00 86.88 243 ASP A C 1
ATOM 1690 O O . ASP A 1 243 ? -6.339 -24.744 -17.061 1.00 86.88 243 ASP A O 1
ATOM 1694 N N . CYS A 1 244 ? -6.900 -25.269 -14.950 1.00 89.12 244 CYS A N 1
ATOM 1695 C CA . CYS A 1 244 ? -6.496 -26.669 -14.913 1.00 89.12 244 CYS A CA 1
ATOM 1696 C C . CYS A 1 244 ? -7.685 -27.592 -14.587 1.00 89.12 244 CYS A C 1
ATOM 1698 O O . CYS A 1 244 ? -7.471 -28.767 -14.251 1.00 89.12 244 CYS A O 1
ATOM 1700 N N . ALA A 1 245 ? -8.923 -27.095 -14.631 1.00 90.50 245 ALA A N 1
ATOM 1701 C CA . ALA A 1 245 ? -10.088 -27.855 -14.214 1.00 90.50 245 ALA A CA 1
ATOM 1702 C C . ALA A 1 245 ? -10.213 -29.170 -15.008 1.00 90.50 245 ALA A C 1
ATOM 1704 O O . ALA A 1 245 ? -10.216 -29.211 -16.239 1.00 90.50 245 ALA A O 1
ATOM 1705 N N . GLY A 1 246 ? -10.300 -30.291 -14.287 1.00 89.12 246 GLY A N 1
ATOM 1706 C CA . GLY A 1 246 ? -10.409 -31.635 -14.864 1.00 89.12 246 GLY A CA 1
ATOM 1707 C C . GLY A 1 246 ? -9.138 -32.203 -15.515 1.00 89.12 246 GLY A C 1
ATOM 1708 O O . GLY A 1 246 ? -9.193 -33.312 -16.054 1.00 89.12 246 GLY A O 1
ATOM 1709 N N . ALA A 1 247 ? -7.996 -31.510 -15.465 1.00 88.19 247 ALA A N 1
ATOM 1710 C CA . ALA A 1 247 ? -6.737 -32.016 -16.013 1.00 88.19 247 ALA A CA 1
ATOM 1711 C C . ALA A 1 247 ? -6.198 -33.224 -15.218 1.00 88.19 247 ALA A C 1
ATOM 1713 O O . ALA A 1 247 ? -6.293 -33.272 -13.992 1.00 88.19 247 ALA A O 1
ATOM 1714 N N . GLU A 1 248 ? -5.559 -34.199 -15.881 1.00 91.19 248 GLU A N 1
ATOM 1715 C CA . GLU A 1 248 ? -4.916 -35.329 -15.177 1.00 91.19 248 GLU A CA 1
ATOM 1716 C C . GLU A 1 248 ? -3.723 -34.872 -14.322 1.00 91.19 248 GLU A C 1
ATOM 1718 O O . GLU A 1 248 ? -3.461 -35.418 -13.248 1.00 91.19 248 GLU A O 1
ATOM 1723 N N . THR A 1 249 ? -2.970 -33.880 -14.797 1.00 90.88 249 THR A N 1
ATOM 1724 C CA . THR A 1 249 ? -1.834 -33.284 -14.087 1.00 90.88 249 THR A CA 1
ATOM 1725 C C . THR A 1 249 ? -1.773 -31.789 -14.373 1.00 90.88 249 THR A C 1
ATOM 1727 O O . THR A 1 249 ? -1.861 -31.383 -15.527 1.00 90.88 249 THR A O 1
ATOM 1730 N N . CYS A 1 250 ? -1.582 -30.991 -13.327 1.00 92.25 250 CYS A N 1
ATOM 1731 C CA . CYS A 1 250 ? -1.423 -29.545 -13.384 1.00 92.25 250 CYS A CA 1
ATOM 1732 C C . CYS A 1 250 ? -0.154 -29.160 -12.611 1.00 92.25 250 CYS A C 1
ATOM 1734 O O . CYS A 1 250 ? -0.153 -29.175 -11.381 1.00 92.25 250 CYS A O 1
ATOM 1736 N N . ASP A 1 251 ? 0.939 -28.853 -13.317 1.00 91.56 251 ASP A N 1
ATOM 1737 C CA . ASP A 1 251 ? 2.175 -28.348 -12.712 1.00 91.56 251 ASP A CA 1
ATOM 1738 C C . ASP A 1 251 ? 2.371 -26.863 -13.098 1.00 91.56 251 ASP A C 1
ATOM 1740 O O . ASP A 1 251 ? 2.571 -26.516 -14.266 1.00 91.56 251 ASP A O 1
ATOM 1744 N N . LEU A 1 252 ? 2.337 -25.974 -12.101 1.00 90.25 252 LEU A N 1
ATOM 1745 C CA . LEU A 1 252 ? 2.343 -24.519 -12.278 1.00 90.25 252 LEU A CA 1
ATOM 1746 C C . LEU A 1 252 ? 3.437 -23.837 -11.459 1.00 90.25 252 LEU A C 1
ATOM 1748 O O . LEU A 1 252 ? 3.767 -24.244 -10.341 1.00 90.25 252 LEU A O 1
ATOM 1752 N N . ARG A 1 253 ? 3.993 -22.754 -12.010 1.00 91.56 253 ARG A N 1
ATOM 1753 C CA . ARG A 1 253 ? 4.922 -21.867 -11.295 1.00 91.56 253 ARG A CA 1
ATOM 1754 C C . ARG A 1 253 ? 4.465 -20.417 -11.391 1.00 91.56 253 ARG A C 1
ATOM 1756 O O . ARG A 1 253 ? 4.402 -19.875 -12.493 1.00 91.56 253 ARG A O 1
ATOM 1763 N N . CYS A 1 254 ? 4.247 -19.795 -10.236 1.00 90.19 254 CYS A N 1
ATOM 1764 C CA . CYS A 1 254 ? 3.904 -18.383 -10.102 1.00 90.19 254 CYS A CA 1
ATOM 1765 C C . CYS A 1 254 ? 5.117 -17.640 -9.518 1.00 90.19 254 CYS A C 1
ATOM 1767 O O . CYS A 1 254 ? 5.506 -17.880 -8.370 1.00 90.19 254 CYS A O 1
ATOM 1769 N N . GLN A 1 255 ? 5.774 -16.787 -10.312 1.00 86.19 255 GLN A N 1
ATOM 1770 C CA . GLN A 1 255 ? 7.016 -16.121 -9.886 1.00 86.19 255 GLN A CA 1
ATOM 1771 C C . GLN A 1 255 ? 6.802 -14.745 -9.248 1.00 86.19 255 GLN A C 1
ATOM 1773 O O . GLN A 1 255 ? 7.570 -14.374 -8.362 1.00 86.19 255 GLN A O 1
ATOM 1778 N N . SER A 1 256 ? 5.787 -14.005 -9.691 1.00 81.00 256 SER A N 1
ATOM 1779 C CA . SER A 1 256 ? 5.430 -12.670 -9.205 1.00 81.00 256 SER A CA 1
ATOM 1780 C C . SER A 1 256 ? 3.932 -12.411 -9.449 1.00 81.00 256 SER A C 1
ATOM 1782 O O . SER A 1 256 ? 3.304 -13.139 -10.215 1.00 81.00 256 SER A O 1
ATOM 1784 N N . GLY A 1 257 ? 3.352 -11.401 -8.792 1.00 86.75 257 GLY A N 1
ATOM 1785 C CA . GLY A 1 257 ? 1.969 -10.967 -9.050 1.00 86.75 257 GLY A CA 1
ATOM 1786 C C . GLY A 1 257 ? 0.875 -11.812 -8.380 1.00 86.75 257 GLY A C 1
ATOM 1787 O O . GLY A 1 257 ? 1.119 -12.479 -7.376 1.00 86.75 257 GLY A O 1
ATOM 1788 N N . SER A 1 258 ? -0.352 -11.724 -8.903 1.00 89.19 258 SER A N 1
ATOM 1789 C CA . SER A 1 258 ? -1.510 -12.492 -8.417 1.00 89.19 258 SER A CA 1
ATOM 1790 C C . SER A 1 258 ? -1.677 -13.752 -9.262 1.00 89.19 258 SER A C 1
ATOM 1792 O O . SER A 1 258 ? -1.741 -13.656 -10.485 1.00 89.19 258 SER A O 1
ATOM 1794 N N . CYS A 1 259 ? -1.760 -14.920 -8.636 1.00 91.00 259 CYS A N 1
ATOM 1795 C CA . CYS A 1 259 ? -1.955 -16.203 -9.305 1.00 91.00 259 CYS A CA 1
ATOM 1796 C C . CYS A 1 259 ? -3.247 -16.824 -8.772 1.00 91.00 259 CYS A C 1
ATOM 1798 O O . CYS A 1 259 ? -3.282 -17.188 -7.601 1.00 91.00 259 CYS A O 1
ATOM 1800 N N . ASP A 1 260 ? -4.286 -16.899 -9.597 1.00 93.44 260 ASP A N 1
ATOM 1801 C CA . ASP A 1 260 ? -5.575 -17.505 -9.248 1.00 93.44 260 ASP A CA 1
ATOM 1802 C C . ASP A 1 260 ? -5.733 -18.815 -10.025 1.00 93.44 260 ASP A C 1
ATOM 1804 O O . ASP A 1 260 ? -5.997 -18.819 -11.222 1.00 93.44 260 ASP A O 1
ATOM 1808 N N . VAL A 1 261 ? -5.417 -19.931 -9.383 1.00 92.44 261 VAL A N 1
ATOM 1809 C CA . VAL A 1 261 ? -5.336 -21.241 -10.028 1.00 92.44 261 VAL A CA 1
ATOM 1810 C C . VAL A 1 261 ? -6.647 -21.987 -9.817 1.00 92.44 261 VAL A C 1
ATOM 1812 O O . VAL A 1 261 ? -6.917 -22.414 -8.695 1.00 92.44 261 VAL A O 1
ATOM 1815 N N . ASP A 1 262 ? -7.397 -22.235 -10.890 1.00 94.75 262 ASP A N 1
ATOM 1816 C CA . ASP A 1 262 ? -8.519 -23.178 -10.856 1.00 94.75 262 ASP A CA 1
ATOM 1817 C C . ASP A 1 262 ? -8.008 -24.581 -11.201 1.00 94.75 262 ASP A C 1
ATOM 1819 O O . ASP A 1 262 ? -7.635 -24.864 -12.336 1.00 94.75 262 ASP A O 1
ATOM 1823 N N . ALA A 1 263 ? -7.947 -25.475 -10.217 1.00 94.38 263 ALA A N 1
ATOM 1824 C CA . ALA A 1 263 ? -7.587 -26.879 -10.402 1.00 94.38 263 ALA A CA 1
ATOM 1825 C C . ALA A 1 263 ? -8.722 -27.818 -9.964 1.00 94.38 263 ALA A C 1
ATOM 1827 O O . ALA A 1 263 ? -8.485 -28.950 -9.517 1.00 94.38 263 ALA A O 1
ATOM 1828 N N . THR A 1 264 ? -9.968 -27.363 -10.111 1.00 95.75 264 THR A N 1
ATOM 1829 C CA . THR A 1 264 ? -11.155 -28.115 -9.712 1.00 95.75 264 THR A CA 1
ATOM 1830 C C . THR A 1 264 ? -11.197 -29.487 -10.386 1.00 95.75 264 THR A C 1
ATOM 1832 O O . THR A 1 264 ? -11.103 -29.624 -11.606 1.00 95.75 264 THR A O 1
ATOM 1835 N N . SER A 1 265 ? -11.386 -30.543 -9.593 1.00 95.56 265 SER A N 1
ATOM 1836 C CA . SER A 1 265 ? -11.466 -31.941 -10.048 1.00 95.56 265 SER A CA 1
ATOM 1837 C C . SER A 1 265 ? -10.242 -32.447 -10.830 1.00 95.56 265 SER A C 1
ATOM 1839 O O . SER A 1 265 ? -10.344 -33.447 -11.544 1.00 95.56 265 SER A O 1
ATOM 1841 N N . ALA A 1 266 ? -9.084 -31.794 -10.705 1.00 93.06 266 ALA A N 1
ATOM 1842 C CA . ALA A 1 266 ? -7.850 -32.252 -11.331 1.00 93.06 266 ALA A CA 1
ATOM 1843 C C . ALA A 1 266 ? -7.288 -33.524 -10.656 1.00 93.06 266 ALA A C 1
ATOM 1845 O O . ALA A 1 266 ? -7.541 -33.825 -9.487 1.00 93.06 266 ALA A O 1
ATOM 1846 N N . GLY A 1 267 ? -6.488 -34.298 -11.389 1.00 95.00 267 GLY A N 1
ATOM 1847 C CA . GLY A 1 267 ? -5.806 -35.481 -10.865 1.00 95.00 267 GLY A CA 1
ATOM 1848 C C . GLY A 1 267 ? -4.717 -35.100 -9.861 1.00 95.00 267 GLY A C 1
ATOM 1849 O O . GLY A 1 267 ? -4.921 -35.164 -8.650 1.00 95.00 267 GLY A O 1
ATOM 1850 N N . THR A 1 268 ? -3.538 -34.726 -10.358 1.00 95.00 268 THR A N 1
ATOM 1851 C CA . THR A 1 268 ? -2.408 -34.273 -9.530 1.00 95.00 268 THR A CA 1
ATOM 1852 C C . THR A 1 268 ? -2.092 -32.804 -9.781 1.00 95.00 268 THR A C 1
ATOM 1854 O O . THR A 1 268 ? -1.773 -32.429 -10.904 1.00 95.00 268 THR A O 1
ATOM 1857 N N . VAL A 1 269 ? -2.106 -31.992 -8.728 1.00 96.44 269 VAL A N 1
ATOM 1858 C CA . VAL A 1 269 ? -1.868 -30.547 -8.769 1.00 96.44 269 VAL A CA 1
ATOM 1859 C C . VAL A 1 269 ? -0.588 -30.213 -8.006 1.00 96.44 269 VAL A C 1
ATOM 1861 O O . VAL A 1 269 ? -0.438 -30.561 -6.831 1.00 96.44 269 VAL A O 1
ATOM 1864 N N . ARG A 1 270 ? 0.352 -29.522 -8.658 1.00 96.69 270 ARG A N 1
ATOM 1865 C CA . ARG A 1 270 ? 1.546 -28.953 -8.023 1.00 96.69 270 ARG A CA 1
ATOM 1866 C C . ARG A 1 270 ? 1.690 -27.491 -8.396 1.00 96.69 270 ARG A C 1
ATOM 1868 O O . ARG A 1 270 ? 1.956 -27.162 -9.548 1.00 96.69 270 ARG A O 1
ATOM 1875 N N . VAL A 1 271 ? 1.613 -26.623 -7.398 1.00 95.25 271 VAL A N 1
ATOM 1876 C CA . VAL A 1 271 ? 1.784 -25.178 -7.586 1.00 95.25 271 VAL A CA 1
ATOM 1877 C C . VAL A 1 271 ? 3.005 -24.715 -6.798 1.00 95.25 271 VAL A C 1
ATOM 1879 O O . VAL A 1 271 ? 3.136 -25.019 -5.614 1.00 95.25 271 VAL A O 1
ATOM 1882 N N . ASP A 1 272 ? 3.928 -24.006 -7.446 1.00 95.56 272 ASP A N 1
ATOM 1883 C CA . ASP A 1 272 ? 5.109 -23.397 -6.818 1.00 95.56 272 ASP A CA 1
ATOM 1884 C C . ASP A 1 272 ? 4.998 -21.869 -6.875 1.00 95.56 272 ASP A C 1
ATOM 1886 O O . ASP A 1 272 ? 5.202 -21.256 -7.926 1.00 95.56 272 ASP A O 1
ATOM 1890 N N . CYS A 1 273 ? 4.671 -21.272 -5.731 1.00 94.88 273 CYS A N 1
ATOM 1891 C CA . CYS A 1 273 ? 4.466 -19.842 -5.535 1.00 94.88 273 CYS A CA 1
ATOM 1892 C C . CYS A 1 273 ? 5.708 -19.185 -4.933 1.00 94.88 273 CYS A C 1
ATOM 1894 O O . CYS A 1 273 ? 6.220 -19.612 -3.891 1.00 94.88 273 CYS A O 1
ATOM 1896 N N . ARG A 1 274 ? 6.213 -18.139 -5.596 1.00 93.31 274 ARG A N 1
ATOM 1897 C CA . ARG A 1 274 ? 7.479 -17.468 -5.258 1.00 93.31 274 ARG A CA 1
ATOM 1898 C C . ARG A 1 274 ? 7.361 -15.942 -5.311 1.00 93.31 274 ARG A C 1
ATOM 1900 O O . ARG A 1 274 ? 6.353 -15.398 -5.739 1.00 93.31 274 ARG A O 1
ATOM 1907 N N . GLY A 1 275 ? 8.413 -15.255 -4.859 1.00 82.06 275 GLY A N 1
ATOM 1908 C CA . GLY A 1 275 ? 8.667 -13.847 -5.197 1.00 82.06 275 GLY A CA 1
ATOM 1909 C C . GLY A 1 275 ? 7.653 -12.821 -4.682 1.00 82.06 275 GLY A C 1
ATOM 1910 O O . GLY A 1 275 ? 7.487 -11.783 -5.309 1.00 82.06 275 GLY A O 1
ATOM 1911 N N . GLY A 1 276 ? 6.982 -13.085 -3.556 1.00 82.56 276 GLY A N 1
ATOM 1912 C CA . GLY A 1 276 ? 5.963 -12.165 -3.035 1.00 82.56 276 GLY A CA 1
ATOM 1913 C C . GLY A 1 276 ? 4.637 -12.213 -3.790 1.00 82.56 276 GLY A C 1
ATOM 1914 O O . GLY A 1 276 ? 3.858 -11.272 -3.687 1.00 82.56 276 GLY A O 1
ATOM 1915 N N . SER A 1 277 ? 4.399 -13.276 -4.563 1.00 89.44 277 SER A N 1
ATOM 1916 C CA . SER A 1 277 ? 3.113 -13.501 -5.220 1.00 89.44 277 SER A CA 1
ATOM 1917 C C . SER A 1 277 ? 1.985 -13.719 -4.214 1.00 89.44 277 SER A C 1
ATOM 1919 O O . SER A 1 277 ? 2.197 -14.257 -3.125 1.00 89.44 277 SER A O 1
ATOM 1921 N N . THR A 1 278 ? 0.777 -13.317 -4.601 1.00 93.31 278 THR A N 1
ATOM 1922 C CA . THR A 1 278 ? -0.458 -13.722 -3.929 1.00 93.31 278 THR A CA 1
ATOM 1923 C C . THR A 1 278 ? -1.029 -14.893 -4.712 1.00 93.31 278 THR A C 1
ATOM 1925 O O . THR A 1 278 ? -1.475 -14.710 -5.840 1.00 93.31 278 THR A O 1
ATOM 1928 N N . CYS A 1 279 ? -0.967 -16.091 -4.142 1.00 94.94 279 CYS A N 1
ATOM 1929 C CA . CYS A 1 279 ? -1.497 -17.298 -4.760 1.00 94.94 279 CYS A CA 1
ATOM 1930 C C . CYS A 1 279 ? -2.813 -17.702 -4.108 1.00 94.94 279 CYS A C 1
ATOM 1932 O O . CYS A 1 279 ? -2.870 -17.914 -2.897 1.00 94.94 279 CYS A O 1
ATOM 1934 N N . GLU A 1 280 ? -3.841 -17.857 -4.923 1.00 96.75 280 GLU A N 1
ATOM 1935 C CA . GLU A 1 280 ? -5.102 -18.494 -4.583 1.00 96.75 280 GLU A CA 1
ATOM 1936 C C . GLU A 1 280 ? -5.208 -19.751 -5.446 1.00 96.75 280 GLU A C 1
ATOM 1938 O O . GLU A 1 280 ? -4.886 -19.729 -6.630 1.00 96.75 280 GLU A O 1
ATOM 1943 N N . THR A 1 281 ? -5.479 -20.899 -4.836 1.00 96.44 281 THR A N 1
ATOM 1944 C CA . THR A 1 281 ? -5.510 -22.179 -5.548 1.00 96.44 281 THR A CA 1
ATOM 1945 C C . THR A 1 281 ? -6.744 -22.949 -5.125 1.00 96.44 281 THR A C 1
ATOM 1947 O O . THR A 1 281 ? -6.837 -23.389 -3.978 1.00 96.44 281 THR A O 1
ATOM 1950 N N . ASP A 1 282 ? -7.673 -23.123 -6.054 1.00 97.44 282 ASP A N 1
ATOM 1951 C CA . ASP A 1 282 ? -8.842 -23.968 -5.871 1.00 97.44 282 ASP A CA 1
ATOM 1952 C C . ASP A 1 282 ? -8.490 -25.410 -6.254 1.00 97.44 282 ASP A C 1
ATOM 1954 O O . ASP A 1 282 ? -8.313 -25.746 -7.424 1.00 97.44 282 ASP A O 1
ATOM 1958 N N . CYS A 1 283 ? -8.348 -26.273 -5.250 1.00 97.69 283 CYS A N 1
ATOM 1959 C CA . CYS A 1 283 ? -8.095 -27.702 -5.418 1.00 97.69 283 CYS A CA 1
ATOM 1960 C C . CYS A 1 283 ? -9.348 -28.546 -5.143 1.00 97.69 283 CYS A C 1
ATOM 1962 O O . CYS A 1 283 ? -9.239 -29.739 -4.830 1.00 97.69 283 CYS A O 1
ATOM 1964 N N . THR A 1 284 ? -10.542 -27.958 -5.254 1.00 97.69 284 THR A N 1
ATOM 1965 C CA . THR A 1 284 ? -11.801 -28.622 -4.919 1.00 97.69 284 THR A CA 1
ATOM 1966 C C . THR A 1 284 ? -11.976 -29.920 -5.707 1.00 97.69 284 THR A C 1
ATOM 1968 O O . THR A 1 284 ? -11.984 -29.944 -6.936 1.00 97.69 284 THR A O 1
ATOM 1971 N N . GLY A 1 285 ? -12.135 -31.039 -4.998 1.00 96.75 285 GLY A N 1
ATOM 1972 C CA . GLY A 1 285 ? -12.324 -32.363 -5.602 1.00 96.75 285 GLY A CA 1
ATOM 1973 C C . GLY A 1 285 ? -11.088 -32.965 -6.284 1.00 96.75 285 GLY A C 1
ATOM 1974 O O . GLY A 1 285 ? -11.223 -33.991 -6.955 1.00 96.75 285 GLY A O 1
ATOM 1975 N N . ALA A 1 286 ? -9.899 -32.372 -6.132 1.00 96.75 286 ALA A N 1
ATOM 1976 C CA . ALA A 1 286 ? -8.672 -32.917 -6.705 1.00 96.75 286 ALA A CA 1
ATOM 1977 C C . ALA A 1 286 ? -8.231 -34.233 -6.027 1.00 96.75 286 ALA A C 1
ATOM 1979 O O . ALA A 1 286 ? -8.522 -34.487 -4.854 1.00 96.75 286 ALA A O 1
ATOM 1980 N N . THR A 1 287 ? -7.491 -35.097 -6.733 1.00 97.44 287 THR A N 1
ATOM 1981 C CA . THR A 1 287 ? -6.982 -36.339 -6.104 1.00 97.44 287 THR A CA 1
ATOM 1982 C C . THR A 1 287 ? -5.797 -36.053 -5.180 1.00 97.44 287 THR A C 1
ATOM 1984 O O . THR A 1 287 ? -5.773 -36.522 -4.043 1.00 97.44 287 THR A O 1
ATOM 1987 N N . ASP A 1 288 ? -4.820 -35.283 -5.650 1.00 97.19 288 ASP A N 1
ATOM 1988 C CA . ASP A 1 288 ? -3.644 -34.873 -4.879 1.00 97.19 288 ASP A CA 1
ATOM 1989 C C . ASP A 1 288 ? -3.306 -33.422 -5.225 1.00 97.19 288 ASP A C 1
ATOM 1991 O O . ASP A 1 288 ? -3.084 -33.110 -6.394 1.00 97.19 288 ASP A O 1
ATOM 1995 N N . CYS A 1 289 ? -3.281 -32.540 -4.230 1.00 97.88 289 CYS A N 1
ATOM 1996 C CA . CYS A 1 289 ? -2.932 -31.137 -4.389 1.00 97.88 289 CYS A CA 1
ATOM 1997 C C . CYS A 1 289 ? -1.829 -30.726 -3.409 1.00 97.88 289 CYS A C 1
ATOM 1999 O O . CYS A 1 289 ? -2.008 -30.702 -2.192 1.00 97.88 289 CYS A O 1
ATOM 2001 N N . SER A 1 290 ? -0.667 -30.366 -3.952 1.00 97.62 290 SER A N 1
ATOM 2002 C CA . SER A 1 290 ? 0.496 -29.943 -3.175 1.00 97.62 290 SER A CA 1
ATOM 2003 C C . SER A 1 290 ? 0.952 -28.552 -3.602 1.00 97.62 290 SER A C 1
ATOM 2005 O O . SER A 1 290 ? 1.548 -28.384 -4.671 1.00 97.62 290 SER A O 1
ATOM 2007 N N . VAL A 1 291 ? 0.816 -27.581 -2.702 1.00 97.44 291 VAL A N 1
ATOM 2008 C CA . VAL A 1 291 ? 1.279 -26.205 -2.925 1.00 97.44 291 VAL A CA 1
ATOM 2009 C C . VAL A 1 291 ? 2.606 -25.953 -2.199 1.00 97.44 291 VAL A C 1
ATOM 2011 O O . VAL A 1 291 ? 2.780 -26.306 -1.032 1.00 97.44 291 VAL A O 1
ATOM 2014 N N . GLN A 1 292 ? 3.572 -25.340 -2.881 1.00 97.56 292 GLN A N 1
ATOM 2015 C CA . GLN A 1 292 ? 4.818 -24.849 -2.291 1.00 97.56 292 GLN A CA 1
ATOM 2016 C C . GLN A 1 292 ? 4.784 -23.328 -2.232 1.00 97.56 292 GLN A C 1
ATOM 2018 O O . GLN A 1 292 ? 4.849 -22.665 -3.262 1.00 97.56 292 GLN A O 1
ATOM 2023 N N . CYS A 1 293 ? 4.735 -22.780 -1.022 1.00 96.75 293 CYS A N 1
ATOM 2024 C CA . CYS A 1 293 ? 4.719 -21.345 -0.781 1.00 96.75 293 CYS A CA 1
ATOM 2025 C C . CYS A 1 293 ? 6.093 -20.880 -0.274 1.00 96.75 293 CYS A C 1
ATOM 2027 O O . CYS A 1 293 ? 6.485 -21.153 0.869 1.00 96.75 293 CYS A O 1
ATOM 2029 N N . ARG A 1 294 ? 6.868 -20.219 -1.144 1.00 95.00 294 ARG A N 1
ATOM 2030 C CA . ARG A 1 294 ? 8.277 -19.865 -0.905 1.00 95.00 294 ARG A CA 1
ATOM 2031 C C . ARG A 1 294 ? 8.522 -18.356 -0.947 1.00 95.00 294 ARG A C 1
ATOM 2033 O O . ARG A 1 294 ? 7.824 -17.588 -1.602 1.00 95.00 294 ARG A O 1
ATOM 2040 N N . GLY A 1 295 ? 9.613 -17.939 -0.302 1.00 89.50 295 GLY A N 1
ATOM 2041 C CA . GLY A 1 295 ? 9.985 -16.526 -0.201 1.00 89.50 295 GLY A CA 1
ATOM 2042 C C . GLY A 1 295 ? 9.009 -15.765 0.695 1.00 89.50 295 GLY A C 1
ATOM 2043 O O . GLY A 1 295 ? 8.737 -16.220 1.802 1.00 89.50 295 GLY A O 1
ATOM 2044 N N . SER A 1 296 ? 8.508 -14.630 0.211 1.00 87.44 296 SER A N 1
ATOM 2045 C CA . SER A 1 296 ? 7.499 -13.789 0.869 1.00 87.44 296 SER A CA 1
ATOM 2046 C C . SER A 1 296 ? 6.107 -13.917 0.233 1.00 87.44 296 SER A C 1
ATOM 2048 O O . SER A 1 296 ? 5.362 -12.945 0.244 1.00 87.44 296 SER A O 1
ATOM 2050 N N . ALA A 1 297 ? 5.803 -15.045 -0.421 1.00 93.50 297 ALA A N 1
ATOM 2051 C CA . ALA A 1 297 ? 4.505 -15.265 -1.057 1.00 93.50 297 ALA A CA 1
ATOM 2052 C C . ALA A 1 297 ? 3.389 -15.479 -0.018 1.00 93.50 297 ALA A C 1
ATOM 2054 O O . ALA A 1 297 ? 3.617 -16.119 1.011 1.00 93.50 297 ALA A O 1
ATOM 2055 N N . ASP A 1 298 ? 2.197 -14.982 -0.340 1.00 95.25 298 ASP A N 1
ATOM 2056 C CA . ASP A 1 298 ? 0.969 -15.150 0.433 1.00 95.25 298 ASP A CA 1
ATOM 2057 C C . ASP A 1 298 ? 0.088 -16.178 -0.278 1.00 95.25 298 ASP A C 1
ATOM 2059 O O . ASP A 1 298 ? -0.450 -15.899 -1.349 1.00 95.25 298 ASP A O 1
ATOM 2063 N N . CYS A 1 299 ? -0.071 -17.369 0.298 1.00 97.62 299 CYS A N 1
ATOM 2064 C CA . CYS A 1 299 ? -0.785 -18.467 -0.356 1.00 97.62 299 CYS A CA 1
ATOM 2065 C C . CYS A 1 299 ? -2.077 -18.831 0.382 1.00 97.62 299 CYS A C 1
ATOM 2067 O O . CYS A 1 299 ? -2.101 -18.880 1.613 1.00 97.62 299 CYS A O 1
ATOM 2069 N N . LEU A 1 300 ? -3.130 -19.122 -0.377 1.00 98.06 300 LEU A N 1
ATOM 2070 C CA . LEU A 1 300 ? -4.386 -19.723 0.060 1.00 98.06 300 LEU A CA 1
ATOM 2071 C C . LEU A 1 300 ? -4.667 -20.937 -0.826 1.00 98.06 300 LEU A C 1
ATOM 2073 O O . LEU A 1 300 ? -4.537 -20.843 -2.044 1.00 98.06 300 LEU A O 1
ATOM 2077 N N . VAL A 1 301 ? -5.043 -22.061 -0.222 1.00 97.88 301 VAL A N 1
ATOM 2078 C CA . VAL A 1 301 ? -5.499 -23.252 -0.945 1.00 97.88 301 VAL A CA 1
ATOM 2079 C C . VAL A 1 301 ? -6.840 -23.713 -0.386 1.00 97.88 301 VAL A C 1
ATOM 2081 O O . VAL A 1 301 ? -6.974 -23.890 0.827 1.00 97.88 301 VAL A O 1
ATOM 2084 N N . ASP A 1 302 ? -7.826 -23.888 -1.263 1.00 98.19 302 ASP A N 1
ATOM 2085 C CA . ASP A 1 302 ? -9.092 -24.543 -0.935 1.00 98.19 302 ASP A CA 1
ATOM 2086 C C . ASP A 1 302 ? -8.970 -26.037 -1.245 1.00 98.19 302 ASP A C 1
ATOM 2088 O O . ASP A 1 302 ? -8.752 -26.442 -2.388 1.00 98.19 302 ASP A O 1
ATOM 2092 N N . CYS A 1 303 ? -9.058 -26.867 -0.208 1.00 98.12 303 CYS A N 1
ATOM 2093 C CA . CYS A 1 303 ? -8.910 -28.313 -0.307 1.00 98.12 303 CYS A CA 1
ATOM 2094 C C . CYS A 1 303 ? -10.247 -29.063 -0.263 1.00 98.12 303 CYS A C 1
ATOM 2096 O O . CYS A 1 303 ? -10.258 -30.281 -0.042 1.00 98.12 303 CYS A O 1
ATOM 2098 N N . THR A 1 304 ? -11.377 -28.374 -0.432 1.00 97.88 304 THR A N 1
ATOM 2099 C CA . THR A 1 304 ? -12.707 -28.955 -0.244 1.00 97.88 304 THR A CA 1
ATOM 2100 C C . THR A 1 304 ? -12.899 -30.219 -1.089 1.00 97.88 304 THR A C 1
ATOM 2102 O O . THR A 1 304 ? -12.877 -30.212 -2.316 1.00 97.88 304 THR A O 1
ATOM 2105 N N . GLY A 1 305 ? -13.105 -31.360 -0.429 1.00 96.19 305 GLY A N 1
ATOM 2106 C CA . GLY A 1 305 ? -13.353 -32.637 -1.108 1.00 96.19 305 GLY A CA 1
ATOM 2107 C C . GLY A 1 305 ? -12.149 -33.249 -1.838 1.00 96.19 305 GLY A C 1
ATOM 2108 O O . GLY A 1 305 ? -12.330 -34.265 -2.511 1.00 96.19 305 GLY A O 1
ATOM 2109 N N . ALA A 1 306 ? -10.946 -32.687 -1.700 1.00 96.69 306 ALA A N 1
ATOM 2110 C CA . ALA A 1 306 ? -9.729 -33.293 -2.227 1.00 96.69 306 ALA A CA 1
ATOM 2111 C C . ALA A 1 306 ? -9.308 -34.524 -1.398 1.00 96.69 306 ALA A C 1
ATOM 2113 O O . ALA A 1 306 ? -9.486 -34.555 -0.178 1.00 96.69 306 ALA A O 1
ATOM 2114 N N . ALA A 1 307 ? -8.732 -35.554 -2.032 1.00 94.94 307 ALA A N 1
ATOM 2115 C CA . ALA A 1 307 ? -8.328 -36.767 -1.304 1.00 94.94 307 ALA A CA 1
ATOM 2116 C C . ALA A 1 307 ? -7.021 -36.578 -0.509 1.00 94.94 307 ALA A C 1
ATOM 2118 O O . ALA A 1 307 ? -6.876 -37.118 0.591 1.00 94.94 307 ALA A O 1
ATOM 2119 N N . SER A 1 308 ? -6.084 -35.792 -1.041 1.00 96.56 308 SER A N 1
ATOM 2120 C CA . SER A 1 308 ? -4.911 -35.284 -0.332 1.00 96.56 308 SER A CA 1
ATOM 2121 C C . SER A 1 308 ? -4.680 -33.840 -0.754 1.00 96.56 308 SER A C 1
ATOM 2123 O O . SER A 1 308 ? -4.623 -33.558 -1.946 1.00 96.56 308 SER A O 1
ATOM 2125 N N . CYS A 1 309 ? -4.596 -32.917 0.204 1.00 97.44 309 CYS A N 1
ATOM 2126 C CA . CYS A 1 309 ? -4.384 -31.511 -0.105 1.00 97.44 309 CYS A CA 1
ATOM 2127 C C . CYS A 1 309 ? -3.697 -30.770 1.046 1.00 97.44 309 CYS A C 1
ATOM 2129 O O . CYS A 1 309 ? -3.939 -31.079 2.216 1.00 97.44 309 CYS A O 1
ATOM 2131 N N . GLY A 1 310 ? -2.813 -29.830 0.708 1.00 96.31 310 GLY A N 1
ATOM 2132 C CA . GLY A 1 310 ? -2.137 -28.956 1.664 1.00 96.31 310 GLY A CA 1
ATOM 2133 C C . GLY A 1 310 ? -0.831 -28.366 1.131 1.00 96.31 310 GLY A C 1
ATOM 2134 O O . GLY A 1 310 ? -0.497 -28.473 -0.055 1.00 96.31 310 GLY A O 1
ATOM 2135 N N . PHE A 1 311 ? -0.056 -27.754 2.028 1.00 97.12 311 PHE A N 1
ATOM 2136 C CA . PHE A 1 311 ? 1.266 -27.237 1.686 1.00 97.12 311 PHE A CA 1
ATOM 2137 C C . PHE A 1 311 ? 2.337 -28.320 1.835 1.00 97.12 311 PHE A C 1
ATOM 2139 O O . PHE A 1 311 ? 2.498 -28.923 2.893 1.00 97.12 311 PHE A O 1
ATOM 2146 N N . SER A 1 312 ? 3.149 -28.526 0.798 1.00 96.75 312 SER A N 1
ATOM 2147 C CA . SER A 1 312 ? 4.380 -29.322 0.934 1.00 96.75 312 SER A CA 1
ATOM 2148 C C . SER A 1 312 ? 5.544 -28.500 1.493 1.00 96.75 312 SER A C 1
ATOM 2150 O O . SER A 1 312 ? 6.516 -29.058 2.005 1.00 96.75 312 SER A O 1
ATOM 2152 N N . SER A 1 313 ? 5.460 -27.169 1.413 1.00 95.88 313 SER A N 1
ATOM 2153 C CA . SER A 1 313 ? 6.392 -26.237 2.048 1.00 95.88 313 SER A CA 1
ATOM 2154 C C . SER A 1 313 ? 5.724 -24.878 2.251 1.00 95.88 313 SER A C 1
ATOM 2156 O O . SER A 1 313 ? 5.108 -24.355 1.324 1.00 95.88 313 SER A O 1
ATOM 2158 N N . CYS A 1 314 ? 5.875 -24.301 3.444 1.00 96.06 314 CYS A N 1
ATOM 2159 C CA . CYS A 1 314 ? 5.371 -22.975 3.782 1.00 96.06 314 CYS A CA 1
ATOM 2160 C C . CYS A 1 314 ? 6.375 -22.230 4.676 1.00 96.06 314 CYS A C 1
ATOM 2162 O O . CYS A 1 314 ? 6.614 -22.621 5.819 1.00 96.06 314 CYS A O 1
ATOM 2164 N N . ASN A 1 315 ? 6.955 -21.139 4.166 1.00 91.00 315 ASN A N 1
ATOM 2165 C CA . ASN A 1 315 ? 7.898 -20.314 4.934 1.00 91.00 315 ASN A CA 1
ATOM 2166 C C . ASN A 1 315 ? 7.203 -19.335 5.898 1.00 91.00 315 ASN A C 1
ATOM 2168 O O . ASN A 1 315 ? 7.790 -18.967 6.913 1.00 91.00 315 ASN A O 1
ATOM 2172 N N . GLY A 1 316 ? 5.975 -18.910 5.582 1.00 85.88 316 GLY A N 1
ATOM 2173 C CA . GLY A 1 316 ? 5.219 -17.906 6.340 1.00 85.88 316 GLY A CA 1
ATOM 2174 C C . GLY A 1 316 ? 4.468 -18.439 7.565 1.00 85.88 316 GLY A C 1
ATOM 2175 O O . GLY A 1 316 ? 3.772 -17.674 8.225 1.00 85.88 316 GLY A O 1
ATOM 2176 N N . GLY A 1 317 ? 4.604 -19.732 7.873 1.00 91.19 317 GLY A N 1
ATOM 2177 C CA . GLY A 1 317 ? 3.775 -20.430 8.855 1.00 91.19 317 GLY A CA 1
ATOM 2178 C C . GLY A 1 317 ? 2.441 -20.864 8.249 1.00 91.19 317 GLY A C 1
ATOM 2179 O O . GLY A 1 317 ? 1.708 -20.053 7.688 1.00 91.19 317 GLY A O 1
ATOM 2180 N N . GLU A 1 318 ? 2.155 -22.161 8.338 1.00 96.25 318 GLU A N 1
ATOM 2181 C CA . GLU A 1 318 ? 0.907 -22.748 7.852 1.00 96.25 318 GLU A CA 1
ATOM 2182 C C . GLU A 1 318 ? -0.192 -22.608 8.910 1.00 96.25 318 GLU A C 1
ATOM 2184 O O . GLU A 1 318 ? 0.033 -22.867 10.097 1.00 96.25 318 GLU A O 1
ATOM 2189 N N . MET A 1 319 ? -1.388 -22.218 8.473 1.00 97.62 319 MET A N 1
ATOM 2190 C CA . MET A 1 319 ? -2.585 -22.142 9.303 1.00 97.62 319 MET A CA 1
ATOM 2191 C C . MET A 1 319 ? -3.762 -22.806 8.587 1.00 97.62 319 MET A C 1
ATOM 2193 O O . MET A 1 319 ? -3.987 -22.584 7.401 1.00 97.62 319 MET A O 1
ATOM 2197 N N . SER A 1 320 ? -4.524 -23.609 9.330 1.00 97.88 320 SER A N 1
ATOM 2198 C CA . SER A 1 320 ? -5.776 -24.203 8.858 1.00 97.88 320 SER A CA 1
ATOM 2199 C C . SER A 1 320 ? -6.955 -23.309 9.246 1.00 97.88 320 SER A C 1
ATOM 2201 O O . SER A 1 320 ? -7.057 -22.862 10.393 1.00 97.88 320 SER A O 1
ATOM 2203 N N . CYS A 1 321 ? -7.827 -23.054 8.278 1.00 97.31 321 CYS A N 1
ATOM 2204 C CA . CYS A 1 321 ? -9.004 -22.204 8.370 1.00 97.31 321 CYS A CA 1
ATOM 2205 C C . CYS A 1 321 ? -10.290 -23.053 8.294 1.00 97.31 321 CYS A C 1
ATOM 2207 O O . CYS A 1 321 ? -10.245 -24.228 7.919 1.00 97.31 321 CYS A O 1
ATOM 2209 N N . PRO A 1 322 ? -11.462 -22.504 8.665 1.00 97.19 322 PRO A N 1
ATOM 2210 C CA . PRO A 1 322 ? -12.737 -23.188 8.453 1.00 97.19 322 PRO A CA 1
ATOM 2211 C C . PRO A 1 322 ? -12.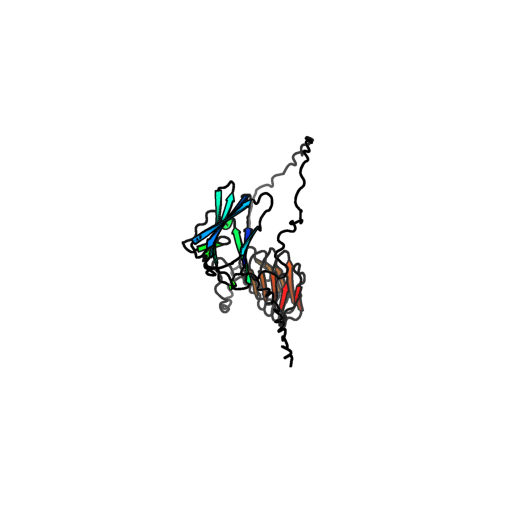977 -23.518 6.972 1.00 97.19 322 PRO A C 1
ATOM 2213 O O . PRO A 1 322 ? -12.626 -22.725 6.106 1.00 97.19 322 PRO A O 1
ATOM 2216 N N . GLY A 1 323 ? -13.634 -24.650 6.701 1.00 95.94 323 GLY A N 1
ATOM 2217 C CA . GLY A 1 323 ? -14.005 -25.050 5.337 1.00 95.94 323 GLY A CA 1
ATOM 2218 C C . GLY A 1 323 ? -12.887 -25.725 4.543 1.00 95.94 323 GLY A C 1
ATOM 2219 O O . GLY A 1 323 ? -12.850 -25.559 3.339 1.00 95.94 323 GLY A O 1
ATOM 2220 N N . ASP A 1 324 ? -11.977 -26.450 5.205 1.00 97.00 324 ASP A N 1
ATOM 2221 C CA . ASP A 1 324 ? -10.847 -27.138 4.556 1.00 97.00 324 ASP A CA 1
ATOM 2222 C C . ASP A 1 324 ? -9.942 -26.197 3.733 1.00 97.00 324 ASP A C 1
ATOM 2224 O O . ASP A 1 324 ? -9.267 -26.610 2.795 1.00 97.00 324 ASP A O 1
ATOM 2228 N N . VAL A 1 325 ? -9.882 -24.922 4.127 1.00 97.69 325 VAL A N 1
ATOM 2229 C CA . VAL A 1 325 ? -8.984 -23.918 3.548 1.00 97.69 325 VAL A CA 1
ATOM 2230 C C . VAL A 1 325 ? -7.691 -23.860 4.358 1.00 97.69 325 VAL A C 1
ATOM 2232 O O . VAL A 1 325 ? -7.715 -23.835 5.593 1.00 97.69 325 VAL A O 1
ATOM 2235 N N . PHE A 1 326 ? -6.548 -23.786 3.680 1.00 97.88 326 PHE A N 1
ATOM 2236 C CA . PHE A 1 326 ? -5.240 -23.602 4.308 1.00 97.88 326 PHE A CA 1
ATOM 2237 C C . PHE A 1 326 ? -4.584 -22.328 3.791 1.00 97.88 326 PHE A C 1
ATOM 2239 O O . PHE A 1 326 ? -4.662 -22.003 2.608 1.00 97.88 326 PHE A O 1
ATOM 2246 N N . VAL A 1 327 ? -3.896 -21.611 4.677 1.00 97.94 327 VAL A N 1
ATOM 2247 C CA . VAL A 1 327 ? -3.166 -20.389 4.328 1.00 97.94 327 VAL A CA 1
ATOM 2248 C C . VAL A 1 327 ? -1.707 -20.450 4.773 1.00 97.94 327 VAL A C 1
ATOM 2250 O O . VAL A 1 327 ? -1.369 -21.080 5.777 1.00 97.94 327 VAL A O 1
ATOM 2253 N N . CYS A 1 328 ? -0.840 -19.774 4.023 1.00 97.81 328 CYS A N 1
ATOM 2254 C CA . CYS A 1 328 ? 0.578 -19.601 4.320 1.00 97.81 328 CYS A CA 1
ATOM 2255 C C . CYS A 1 328 ? 0.967 -18.130 4.154 1.00 97.81 328 CYS A C 1
ATOM 2257 O O . CYS A 1 328 ? 0.691 -17.542 3.111 1.00 97.81 328 CYS A O 1
ATOM 2259 N N . GLY A 1 329 ? 1.601 -17.530 5.167 1.00 93.50 329 GLY A N 1
ATOM 2260 C CA . GLY A 1 329 ? 2.050 -16.127 5.114 1.00 93.50 329 GLY A CA 1
ATOM 2261 C C . GLY A 1 329 ? 0.942 -15.078 5.279 1.00 93.50 329 GLY A C 1
ATOM 2262 O O . GLY A 1 329 ? 1.238 -13.903 5.465 1.00 93.50 329 GLY A O 1
ATOM 2263 N N . ARG A 1 330 ? -0.327 -15.503 5.328 1.00 95.94 330 ARG A N 1
ATOM 2264 C CA . ARG A 1 330 ? -1.508 -14.635 5.439 1.00 95.94 330 ARG A CA 1
ATOM 2265 C C . ARG A 1 330 ? -2.487 -15.113 6.514 1.00 95.94 330 ARG A C 1
ATOM 2267 O O . ARG A 1 330 ? -2.401 -16.239 6.998 1.00 95.94 330 ARG A O 1
ATOM 2274 N N . ALA A 1 331 ? -3.425 -14.244 6.886 1.00 95.06 331 ALA A N 1
ATOM 2275 C CA . ALA A 1 331 ? -4.541 -14.598 7.762 1.00 95.06 331 ALA A CA 1
ATOM 2276 C C . ALA A 1 331 ? -5.616 -15.399 7.007 1.00 95.06 331 ALA A C 1
ATOM 2278 O O . ALA A 1 331 ? -5.748 -15.263 5.788 1.00 95.06 331 ALA A O 1
ATOM 2279 N N . CYS A 1 332 ? -6.394 -16.194 7.748 1.00 95.06 332 CYS A N 1
ATOM 2280 C CA . CYS A 1 332 ? -7.598 -16.830 7.219 1.00 95.06 332 CYS A CA 1
ATOM 2281 C C . CYS A 1 332 ? -8.595 -15.778 6.697 1.00 95.06 332 CYS A C 1
ATOM 2283 O O . CYS A 1 332 ? -8.718 -14.724 7.336 1.00 95.06 332 CYS A O 1
ATOM 2285 N N . PRO A 1 333 ? -9.283 -16.053 5.575 1.00 92.62 333 PRO A N 1
ATOM 2286 C CA . PRO A 1 333 ? -10.394 -15.229 5.104 1.00 92.62 333 PRO A CA 1
ATOM 2287 C C . PRO A 1 333 ? -11.600 -15.260 6.058 1.00 92.62 333 PRO A C 1
ATOM 2289 O O . PRO A 1 333 ? -11.724 -16.219 6.860 1.00 92.62 333 PRO A O 1
#

Secondary structure (DSSP, 8-state):
--------------------PPP-EEEEEEEEE--SS----EEEEEEE-TT--EEEEEEESSSS-S-EEEEEE--SS----EEEEEEEEETTEEEEEEEEEE-PPTT-EEEEEEEEEGGGTT----TTEEEETTEEEESB--GGGSEEPPTT-----S------S----------------PPPP-PPPPPP----------------PPPPP-PPPPPTT-----B-TTSEEEE-SS-B--B-TT-SEEEEEE-SSEEEEE-TT-SEEEEEE-TT-EEEEE-TT-SEEEEEE-TT-EEEEE-TT-SEEEEEEESS-EEEETTTEEEESS---